Protein AF-A0A484IJP9-F1 (afdb_monomer_lite)

Organism: NCBI:txid1798806

Foldseek 3Di:
DPLVVLLVLLVVLLVVLVVQLVVCVVVPADCQFLSNQLSVLSNVLSVVLSVLSVCCPPPVLPDPVCVVVPVVVVDDDDPLPPDDPVSSVVVSVVSVLVSLLSSLLSLVCSLQVSLLLLCVVQVVVLSVVLVVVDDPPDQSSLSSLQSLCVVLVNDDLQVNLLSVLSSQCNVCCVPPRQAAAQPDPFDDWGDHPNWTFGRDHRDGRATPVRDDSSVVSSVSSVVSVVSSVSSCPRPSNVPDSGRGRPVSPDDD

Secondary structure (DSSP, 8-state):
--HHHHHHHHHHHHHHHHHHHHHHHHTT--TTBHHHHHHHHHHHHHHHHHHHHHHHHHTTTT--HHHHH-GGG-PPPPTTTTSHHHHHHHHHHHHHHHHHHHHHHHHHHHHHHHHHHHHHHH-HHHHHHHHHTS-TTTSHHHHHHHHHHHHTT---HHHHHHHHHHHHHHHHHHHHTTB--TTSPPPPPEEETTEEE---TTSB---TT---HHHHHHHHHHHHHHHHHHHHHSHHHHT-S--B-TTSTT--

Sequence (252 aa):
MDKMQAIRNLEALFEACNSKKQDLLHTGHKQNDVRVSFYKHLVTTTNSTIHLMIFSDTTLVTEDWWLKKLPKYKINKRIFSTSSNESRQIETDNIDQYLLLSYFSSVFHIFESSFRRICKSCLTEEYSLAKKIGEWEKEDIKNLLVIILKKLNLLDIGRRDFLEIVVKFRSSLYNNGVYISERQESFSDFKWKNKSYVFKHGERIISEDKGELWEECFKFTRALISIFTEVINHPIIKKYSFIEDITATGYI

Structure (mmCIF, N/CA/C/O backbone):
data_AF-A0A484IJP9-F1
#
_entry.id   AF-A0A484IJP9-F1
#
loop_
_atom_site.group_PDB
_atom_site.id
_atom_site.type_symbol
_atom_site.label_atom_id
_atom_site.label_alt_id
_atom_site.label_comp_id
_atom_site.label_asym_id
_atom_site.label_entity_id
_atom_site.label_seq_id
_atom_site.pdbx_PDB_ins_code
_atom_site.Cartn_x
_atom_site.Cartn_y
_atom_site.Cartn_z
_atom_site.occupancy
_atom_site.B_iso_or_equiv
_atom_site.auth_seq_id
_atom_site.auth_comp_id
_atom_site.auth_asym_id
_atom_site.auth_atom_id
_atom_site.pdbx_PDB_model_num
ATOM 1 N N . MET A 1 1 ? 12.746 -9.353 -10.720 1.00 68.88 1 MET A N 1
ATOM 2 C CA . MET A 1 1 ? 11.696 -10.373 -10.619 1.00 68.88 1 MET A CA 1
ATOM 3 C C . MET A 1 1 ? 11.233 -10.612 -12.012 1.00 68.88 1 MET A C 1
ATOM 5 O O . MET A 1 1 ? 11.157 -9.643 -12.760 1.00 68.88 1 MET A O 1
ATOM 9 N N . ASP A 1 2 ? 10.910 -11.847 -12.366 1.00 82.31 2 ASP A N 1
ATOM 10 C CA . ASP A 1 2 ? 10.194 -12.070 -13.614 1.00 82.31 2 ASP A CA 1
ATOM 11 C C . ASP A 1 2 ? 8.887 -11.246 -13.619 1.00 82.31 2 ASP A C 1
ATOM 13 O O . ASP A 1 2 ? 8.133 -11.248 -12.639 1.00 82.31 2 ASP A O 1
ATOM 17 N N . LYS A 1 3 ? 8.632 -10.498 -14.699 1.00 82.38 3 LYS A N 1
ATOM 18 C CA . LYS A 1 3 ? 7.479 -9.587 -14.798 1.00 82.38 3 LYS A CA 1
ATOM 19 C C . LYS A 1 3 ? 6.165 -10.367 -14.690 1.00 82.38 3 LYS A C 1
ATOM 21 O O . LYS A 1 3 ? 5.231 -9.901 -14.038 1.00 82.38 3 LYS A O 1
ATOM 26 N N . MET A 1 4 ? 6.114 -11.588 -15.230 1.00 87.38 4 MET A N 1
ATOM 27 C CA . MET A 1 4 ? 4.951 -12.468 -15.075 1.00 87.38 4 MET A CA 1
ATOM 28 C C . MET A 1 4 ? 4.740 -12.885 -13.618 1.00 87.38 4 MET A C 1
ATOM 30 O O . MET A 1 4 ? 3.604 -12.913 -13.144 1.00 87.38 4 MET A O 1
ATOM 34 N N . GLN A 1 5 ? 5.813 -13.143 -12.868 1.00 90.56 5 GLN A N 1
ATOM 35 C CA . GLN A 1 5 ? 5.714 -13.387 -11.429 1.00 90.56 5 GLN A CA 1
ATOM 36 C C . GLN A 1 5 ? 5.208 -12.154 -10.661 1.00 90.56 5 GLN A C 1
ATOM 38 O O . GLN A 1 5 ? 4.421 -12.297 -9.720 1.00 90.56 5 GLN A O 1
ATOM 43 N N . ALA A 1 6 ? 5.609 -10.945 -11.064 1.00 90.19 6 ALA A N 1
ATOM 44 C CA . ALA A 1 6 ? 5.092 -9.703 -10.493 1.00 90.19 6 ALA A CA 1
ATOM 45 C C . ALA A 1 6 ? 3.585 -9.532 -10.752 1.00 90.19 6 ALA A C 1
ATOM 47 O O . ALA A 1 6 ? 2.837 -9.242 -9.819 1.00 90.19 6 ALA A O 1
ATOM 48 N N . ILE A 1 7 ? 3.136 -9.793 -11.985 1.00 91.94 7 ILE A N 1
ATOM 49 C CA . ILE A 1 7 ? 1.717 -9.757 -12.366 1.00 91.94 7 ILE A CA 1
ATOM 50 C C . ILE A 1 7 ? 0.913 -10.771 -11.547 1.00 91.94 7 ILE A C 1
ATOM 52 O O . ILE A 1 7 ? -0.068 -10.387 -10.920 1.00 91.94 7 ILE A O 1
ATOM 56 N N . ARG A 1 8 ? 1.371 -12.024 -11.434 1.00 93.69 8 ARG A N 1
ATOM 57 C CA . ARG A 1 8 ? 0.701 -13.047 -10.606 1.00 93.69 8 ARG A CA 1
ATOM 58 C C . ARG A 1 8 ? 0.584 -12.633 -9.138 1.00 93.69 8 ARG A C 1
ATOM 60 O O . ARG A 1 8 ? -0.432 -12.878 -8.491 1.00 93.69 8 ARG A O 1
ATOM 67 N N . ASN A 1 9 ? 1.621 -11.993 -8.594 1.00 93.94 9 ASN A N 1
ATOM 68 C CA . ASN A 1 9 ? 1.589 -11.464 -7.230 1.00 93.94 9 ASN A CA 1
ATOM 69 C C . ASN A 1 9 ? 0.559 -10.331 -7.074 1.00 93.94 9 ASN A C 1
ATOM 71 O O . ASN A 1 9 ? -0.119 -10.273 -6.045 1.00 93.94 9 ASN A O 1
ATOM 75 N N . LEU A 1 10 ? 0.433 -9.454 -8.075 1.00 95.31 10 LEU A N 1
ATOM 76 C CA . LEU A 1 10 ? -0.584 -8.402 -8.110 1.00 95.31 10 LEU A CA 1
ATOM 77 C C . LEU A 1 10 ? -1.993 -8.988 -8.250 1.00 95.31 10 LEU A C 1
ATOM 79 O O . LEU A 1 10 ? -2.877 -8.571 -7.514 1.00 95.31 10 LEU A O 1
ATOM 83 N N . GLU A 1 11 ? -2.208 -9.982 -9.110 1.00 96.31 11 GLU A N 1
ATOM 84 C CA . GLU A 1 11 ? -3.501 -10.668 -9.254 1.00 96.31 11 GLU A CA 1
ATOM 85 C C . GLU A 1 11 ? -3.940 -11.315 -7.934 1.00 96.31 11 GLU A C 1
ATOM 87 O O . GLU A 1 11 ? -5.067 -11.119 -7.480 1.00 96.31 11 GLU A O 1
ATOM 92 N N . ALA A 1 12 ? -3.025 -11.996 -7.238 1.00 96.12 12 ALA A N 1
ATOM 93 C CA . ALA A 1 12 ? -3.316 -12.560 -5.922 1.00 96.12 12 ALA A CA 1
ATOM 94 C C . ALA A 1 12 ? -3.689 -11.479 -4.885 1.00 96.12 12 ALA A C 1
ATOM 96 O O . ALA A 1 12 ? -4.581 -11.686 -4.059 1.00 96.12 12 ALA A O 1
ATOM 97 N N . LEU A 1 13 ? -3.027 -10.315 -4.920 1.00 96.31 13 LEU A N 1
ATOM 98 C CA . LEU A 1 13 ? -3.377 -9.170 -4.072 1.00 96.31 13 LEU A CA 1
ATOM 99 C C . LEU A 1 13 ? -4.735 -8.570 -4.452 1.00 96.31 13 LEU A C 1
ATOM 101 O O . LEU A 1 13 ? -5.515 -8.231 -3.562 1.00 96.31 13 LEU A O 1
ATOM 105 N N . PHE A 1 14 ? -5.021 -8.454 -5.749 1.00 97.38 14 PHE A N 1
ATOM 106 C CA . PHE A 1 14 ? -6.296 -7.972 -6.268 1.00 97.38 14 PHE A CA 1
ATOM 107 C C . PHE A 1 14 ? -7.443 -8.829 -5.736 1.00 97.38 14 PHE A C 1
ATOM 109 O O . PHE A 1 14 ? -8.369 -8.284 -5.136 1.00 97.38 14 PHE A O 1
ATOM 116 N N . GLU A 1 15 ? -7.348 -10.153 -5.871 1.00 97.62 15 GLU A N 1
ATOM 117 C CA . GLU A 1 15 ? -8.395 -11.071 -5.417 1.00 97.62 15 GLU A CA 1
ATOM 118 C C . GLU A 1 15 ? -8.580 -11.019 -3.899 1.00 97.62 15 GLU A C 1
ATOM 120 O O . GLU A 1 15 ? -9.705 -10.891 -3.410 1.00 97.62 15 GLU A O 1
ATOM 125 N N . ALA A 1 16 ? -7.484 -11.013 -3.134 1.00 96.62 16 ALA A N 1
ATOM 126 C CA . ALA A 1 16 ? -7.552 -10.904 -1.679 1.00 96.62 16 ALA A CA 1
ATOM 127 C C . ALA A 1 16 ? -8.235 -9.599 -1.225 1.00 96.62 16 ALA A C 1
ATOM 129 O O . ALA A 1 16 ? -9.108 -9.617 -0.351 1.00 96.62 16 ALA A O 1
ATOM 130 N N . CYS A 1 17 ? -7.878 -8.461 -1.828 1.00 97.50 17 CYS A N 1
ATOM 131 C CA . CYS A 1 17 ? -8.497 -7.174 -1.517 1.00 97.50 17 CYS A CA 1
ATOM 132 C C . CYS A 1 17 ? -9.951 -7.102 -1.998 1.00 97.50 17 CYS A C 1
ATOM 134 O O . CYS A 1 17 ? -10.802 -6.569 -1.285 1.00 97.50 17 CYS A O 1
ATOM 136 N N . ASN A 1 18 ? -10.262 -7.651 -3.174 1.00 97.56 18 ASN A N 1
ATOM 137 C CA . ASN A 1 18 ? -11.620 -7.681 -3.699 1.00 97.56 18 ASN A CA 1
ATOM 138 C C . ASN A 1 18 ? -12.530 -8.534 -2.809 1.00 97.56 18 ASN A C 1
ATOM 140 O O . ASN A 1 18 ? -13.606 -8.063 -2.449 1.00 97.56 18 ASN A O 1
ATOM 144 N N . SER A 1 19 ? -12.073 -9.707 -2.364 1.00 97.56 19 SER A N 1
ATOM 145 C CA . SER A 1 19 ? -12.795 -10.537 -1.393 1.00 97.56 19 SER A CA 1
ATOM 146 C C . SER A 1 19 ? -13.076 -9.762 -0.106 1.00 97.56 19 SER A C 1
ATOM 148 O O . SER A 1 19 ? -14.228 -9.665 0.300 1.00 97.56 19 SER A O 1
ATOM 150 N N . LYS A 1 20 ? -12.066 -9.109 0.491 1.00 97.06 20 LYS A N 1
ATOM 151 C CA . LYS A 1 20 ? -12.259 -8.308 1.716 1.00 97.06 20 LYS A CA 1
ATOM 152 C C . LYS A 1 20 ? -13.233 -7.146 1.533 1.00 97.06 20 LYS A C 1
ATOM 154 O O . LYS A 1 20 ? -14.040 -6.874 2.420 1.00 97.06 20 LYS A O 1
ATOM 159 N N . LYS A 1 21 ? -13.175 -6.467 0.386 1.00 96.75 21 LYS A N 1
ATOM 160 C CA . LYS A 1 21 ? -14.140 -5.425 0.018 1.00 96.75 21 LYS A CA 1
ATOM 161 C C . LYS A 1 21 ? -15.557 -5.999 -0.036 1.00 96.75 2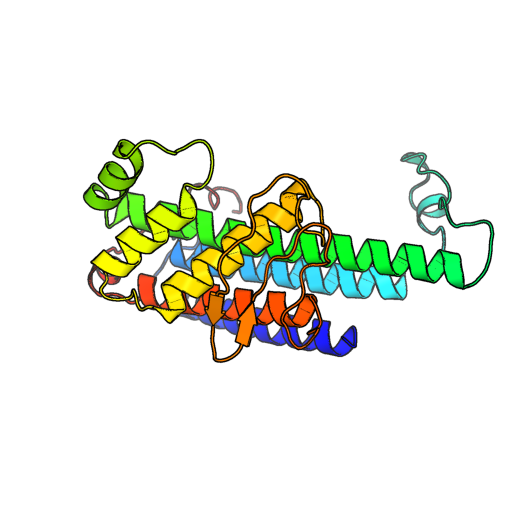1 LYS A C 1
ATOM 163 O O . LYS A 1 21 ? -16.464 -5.393 0.528 1.00 96.75 21 LYS A O 1
ATOM 168 N N . GLN A 1 22 ? -15.748 -7.139 -0.704 1.00 97.38 22 GLN A N 1
ATOM 169 C CA . GLN A 1 22 ? -17.061 -7.776 -0.798 1.00 97.38 22 GLN A CA 1
ATOM 170 C C . GLN A 1 22 ? -17.561 -8.217 0.575 1.00 97.38 22 GLN 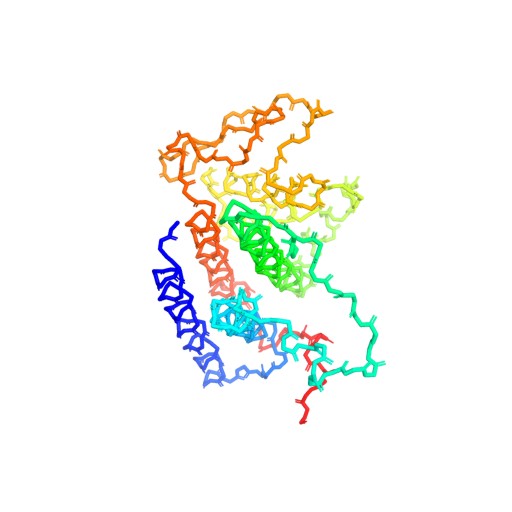A C 1
ATOM 172 O O . GLN A 1 22 ? -18.698 -7.897 0.905 1.00 97.38 22 GLN A O 1
ATOM 177 N N . ASP A 1 23 ? -16.729 -8.851 1.401 1.00 96.56 23 ASP A N 1
ATOM 178 C CA . ASP A 1 23 ? -17.108 -9.276 2.754 1.00 96.56 23 ASP A CA 1
ATOM 179 C C . ASP A 1 23 ? -17.672 -8.105 3.572 1.00 96.56 23 ASP A C 1
ATOM 181 O O . ASP A 1 23 ? -18.749 -8.211 4.154 1.00 96.56 23 ASP A O 1
ATOM 185 N N . LEU A 1 24 ? -16.991 -6.953 3.557 1.00 95.00 24 LEU A N 1
ATOM 186 C CA . LEU A 1 24 ? -17.441 -5.758 4.276 1.00 95.00 24 LEU A CA 1
ATOM 187 C C . LEU A 1 24 ? -18.776 -5.214 3.744 1.00 95.00 24 LEU A C 1
ATOM 189 O O . LEU A 1 24 ? -19.629 -4.792 4.526 1.00 95.00 24 LEU A O 1
ATOM 193 N N . LEU A 1 25 ? -18.977 -5.221 2.426 1.00 94.62 25 LEU A N 1
ATOM 194 C CA . LEU A 1 25 ? -20.251 -4.812 1.830 1.00 94.62 25 LEU A CA 1
ATOM 195 C C . LEU A 1 25 ? -21.387 -5.762 2.241 1.00 94.62 25 LEU A C 1
ATOM 197 O O . LEU A 1 25 ? -22.470 -5.299 2.596 1.00 94.62 25 LEU A O 1
ATOM 201 N N . HIS A 1 26 ? -21.131 -7.073 2.269 1.00 94.75 26 HIS A N 1
ATOM 202 C CA . HIS A 1 26 ? -22.110 -8.077 2.697 1.00 94.75 26 HIS A CA 1
ATOM 203 C C . HIS A 1 26 ? -22.448 -7.969 4.190 1.00 94.75 26 HIS A C 1
ATOM 205 O O . HIS A 1 26 ? -23.585 -8.235 4.574 1.00 94.75 26 HIS A O 1
ATOM 211 N N . THR A 1 27 ? -21.513 -7.522 5.037 1.00 90.56 27 THR A N 1
ATOM 212 C CA . THR A 1 27 ? -21.790 -7.249 6.460 1.00 90.56 27 THR A CA 1
ATOM 213 C C . THR A 1 27 ? -22.451 -5.889 6.709 1.00 90.56 27 THR A C 1
ATOM 215 O O . THR A 1 27 ? -22.594 -5.481 7.862 1.00 90.56 27 THR A O 1
ATOM 218 N N . GLY A 1 28 ? -22.870 -5.181 5.654 1.00 87.88 28 GLY A N 1
ATOM 219 C CA . GLY A 1 28 ? -23.665 -3.956 5.744 1.00 87.88 28 GLY A CA 1
ATOM 220 C C . GLY A 1 28 ? -22.862 -2.654 5.766 1.00 87.88 28 GLY A C 1
ATOM 221 O O . GLY A 1 28 ? -23.444 -1.594 6.008 1.00 87.88 28 GLY A O 1
ATOM 222 N N . HIS A 1 29 ? -21.548 -2.685 5.506 1.00 91.25 29 HIS A N 1
ATOM 223 C CA . HIS A 1 29 ? -20.783 -1.450 5.319 1.00 91.25 29 HIS A CA 1
ATOM 224 C C . HIS A 1 29 ? -21.144 -0.772 3.993 1.00 91.25 29 HIS A C 1
ATOM 226 O O . HIS A 1 29 ? -21.451 -1.415 2.991 1.00 91.25 29 HIS A O 1
ATOM 232 N N . LYS A 1 30 ? -21.088 0.562 3.981 1.00 92.06 30 LYS A N 1
ATOM 233 C CA . LYS A 1 30 ? -21.385 1.372 2.793 1.00 92.06 30 LYS A CA 1
ATOM 234 C C . LYS A 1 30 ? -20.157 1.507 1.891 1.00 92.06 30 LYS A C 1
ATOM 236 O O . LYS A 1 30 ? -19.025 1.419 2.351 1.00 92.06 30 LYS A O 1
ATOM 241 N N . GLN A 1 31 ? -20.386 1.813 0.613 1.00 89.56 31 GLN A N 1
ATOM 242 C CA . GLN A 1 31 ? -19.324 2.048 -0.382 1.00 89.56 31 GLN A CA 1
ATOM 243 C C . GLN A 1 31 ? -18.350 3.172 0.000 1.00 89.56 31 GLN A C 1
ATOM 245 O O . GLN A 1 31 ? -17.197 3.140 -0.415 1.00 89.56 31 GLN A O 1
ATOM 250 N N . ASN A 1 32 ? -18.822 4.160 0.763 1.00 91.19 32 ASN A N 1
ATOM 251 C CA . ASN A 1 32 ? -18.039 5.288 1.266 1.00 91.19 32 ASN A CA 1
ATOM 252 C C . ASN A 1 32 ? -17.596 5.105 2.726 1.00 91.19 32 ASN A C 1
ATOM 254 O O . ASN A 1 32 ? -17.250 6.079 3.390 1.00 91.19 32 ASN A O 1
ATOM 258 N N . ASP A 1 33 ? -17.649 3.883 3.255 1.00 94.94 33 ASP A N 1
ATOM 259 C CA . ASP A 1 33 ? -17.021 3.566 4.531 1.00 94.94 33 ASP A CA 1
ATOM 260 C C . ASP A 1 33 ? -15.513 3.394 4.322 1.00 94.94 33 ASP A C 1
ATOM 262 O O . ASP A 1 33 ? -15.098 2.642 3.442 1.00 94.94 33 ASP A O 1
ATOM 266 N N . VAL A 1 34 ? -14.687 4.029 5.155 1.00 95.38 34 VAL A N 1
ATOM 267 C CA . VAL A 1 34 ? -13.216 3.954 5.093 1.00 95.38 34 VAL A CA 1
ATOM 268 C C . VAL A 1 34 ? -12.689 2.526 5.000 1.00 95.38 34 VAL A C 1
ATOM 270 O O . VAL A 1 34 ? -11.710 2.275 4.295 1.00 95.38 34 VAL A O 1
ATOM 273 N N . ARG A 1 35 ? -13.334 1.576 5.683 1.00 95.69 35 ARG A N 1
ATOM 274 C CA . ARG A 1 35 ? -12.932 0.165 5.663 1.00 95.69 35 ARG A CA 1
ATOM 275 C C . ARG A 1 35 ? -13.113 -0.432 4.271 1.00 95.69 35 ARG A C 1
ATOM 277 O O . ARG A 1 35 ? -12.234 -1.146 3.803 1.00 95.69 35 ARG A O 1
ATOM 284 N N . VAL A 1 36 ? -14.221 -0.109 3.603 1.00 96.44 36 VAL A N 1
ATOM 285 C CA . VAL A 1 36 ? -14.523 -0.545 2.231 1.00 96.44 36 VAL A CA 1
ATOM 286 C C . VAL A 1 36 ? -13.649 0.207 1.230 1.00 96.44 36 VAL A C 1
ATOM 288 O O . VAL A 1 36 ? -13.032 -0.419 0.366 1.00 96.44 36 VAL A O 1
ATOM 291 N N . SER A 1 37 ? -13.549 1.531 1.369 1.00 95.75 37 SER A N 1
ATOM 292 C CA . SER A 1 37 ? -12.742 2.393 0.505 1.00 95.75 37 SER A CA 1
ATOM 293 C C . SER A 1 37 ? -11.278 1.978 0.462 1.00 95.75 37 SER A C 1
ATOM 295 O O . SER A 1 37 ? -10.702 1.945 -0.621 1.00 95.75 37 SER A O 1
ATOM 297 N N . PHE A 1 38 ? -10.681 1.604 1.598 1.00 97.19 38 PHE A N 1
ATOM 298 C CA . PHE A 1 38 ? -9.300 1.120 1.648 1.00 97.19 38 PHE A CA 1
ATOM 299 C C . PHE A 1 38 ? -9.067 -0.028 0.653 1.00 97.19 38 PHE A C 1
ATOM 301 O O . PHE A 1 38 ? -8.211 0.068 -0.227 1.00 97.19 38 PHE A O 1
ATOM 308 N N . TYR A 1 39 ? -9.881 -1.086 0.727 1.00 97.69 39 TYR A N 1
ATOM 309 C CA . TYR A 1 39 ? -9.758 -2.223 -0.188 1.00 97.69 39 TYR A CA 1
ATOM 310 C C . TYR A 1 39 ? -10.173 -1.875 -1.616 1.00 97.69 39 TYR A C 1
ATOM 312 O O . TYR A 1 39 ? -9.552 -2.354 -2.561 1.00 97.69 39 TYR A O 1
ATOM 320 N N . LYS A 1 40 ? -11.187 -1.021 -1.794 1.00 96.00 40 LYS A N 1
ATOM 321 C CA . LYS A 1 40 ? -11.599 -0.525 -3.113 1.00 96.00 40 LYS A CA 1
ATOM 322 C C . LYS A 1 40 ? -10.449 0.194 -3.820 1.00 96.00 40 LYS A C 1
ATOM 324 O O . LYS A 1 40 ? -10.185 -0.096 -4.983 1.00 96.00 40 LYS A O 1
ATOM 329 N N . HIS A 1 41 ? -9.748 1.089 -3.130 1.00 96.12 41 HIS A N 1
ATOM 330 C CA . HIS A 1 41 ? -8.620 1.811 -3.704 1.00 96.12 41 HIS A CA 1
ATOM 331 C C . HIS A 1 41 ? -7.427 0.894 -3.974 1.00 96.12 41 HIS A C 1
ATOM 333 O O . HIS A 1 41 ? -6.823 1.021 -5.035 1.00 96.12 41 HIS A O 1
ATOM 339 N N . LEU A 1 42 ? -7.137 -0.076 -3.096 1.00 97.25 42 LEU A N 1
ATOM 340 C CA . LEU A 1 42 ? -6.109 -1.087 -3.371 1.00 97.25 42 LEU A CA 1
ATOM 341 C C . LEU A 1 42 ? -6.431 -1.905 -4.625 1.00 97.25 42 LEU A C 1
ATOM 343 O O . LEU A 1 42 ? -5.560 -2.078 -5.469 1.00 97.25 42 LEU A O 1
ATOM 347 N N . VAL A 1 43 ? -7.683 -2.344 -4.791 1.00 97.19 43 VAL A N 1
ATOM 348 C CA . VAL A 1 43 ? -8.148 -3.036 -6.005 1.00 97.19 43 VAL A CA 1
ATOM 349 C C . VAL A 1 43 ? -7.902 -2.176 -7.248 1.00 97.19 43 VAL A C 1
ATOM 351 O O . VAL A 1 43 ? -7.323 -2.661 -8.218 1.00 97.19 43 VAL A O 1
ATOM 354 N N . THR A 1 44 ? -8.280 -0.894 -7.215 1.00 95.75 44 THR A N 1
ATOM 355 C CA . THR A 1 44 ? -8.065 0.028 -8.341 1.00 95.75 44 THR A CA 1
ATOM 356 C C . THR A 1 44 ? -6.582 0.229 -8.650 1.00 95.75 44 THR A C 1
ATOM 358 O O . THR A 1 44 ? -6.189 0.151 -9.816 1.00 95.75 44 THR A O 1
ATOM 361 N N . THR A 1 45 ? -5.754 0.475 -7.631 1.00 96.75 45 THR A N 1
ATOM 362 C CA . THR A 1 45 ? -4.305 0.659 -7.785 1.00 96.75 45 THR A CA 1
ATOM 363 C C . THR A 1 45 ? -3.662 -0.593 -8.365 1.00 96.75 45 THR A C 1
ATOM 365 O O . THR A 1 45 ? -3.004 -0.502 -9.396 1.00 96.75 45 THR A O 1
ATOM 368 N N . THR A 1 46 ? -3.917 -1.763 -7.778 1.00 96.50 46 THR A N 1
ATOM 369 C CA . THR A 1 46 ? -3.365 -3.041 -8.239 1.00 96.50 46 THR A CA 1
ATOM 370 C C . THR A 1 46 ? -3.793 -3.358 -9.670 1.00 96.50 46 THR A C 1
ATOM 372 O O . THR A 1 46 ? -2.942 -3.692 -10.492 1.00 96.50 46 THR A O 1
ATOM 375 N N . ASN A 1 47 ? -5.076 -3.185 -10.009 1.00 96.19 47 ASN A N 1
ATOM 376 C CA . ASN A 1 47 ? -5.563 -3.426 -11.368 1.00 96.19 47 ASN A CA 1
ATOM 377 C C . ASN A 1 47 ? -4.903 -2.489 -12.391 1.00 96.19 47 ASN A C 1
ATOM 379 O O . ASN A 1 47 ? -4.466 -2.917 -13.457 1.00 96.19 47 ASN A O 1
ATOM 383 N N . SER A 1 48 ? -4.777 -1.205 -12.046 1.00 95.81 48 SER A N 1
ATOM 384 C CA . SER A 1 48 ? -4.109 -0.219 -12.904 1.00 95.81 48 SER A CA 1
ATOM 385 C C . SER A 1 48 ? -2.633 -0.565 -13.107 1.00 95.81 48 SER A C 1
ATOM 387 O O . SER A 1 48 ? -2.130 -0.473 -14.225 1.00 95.81 48 SER A O 1
ATOM 389 N N . THR A 1 49 ? -1.948 -1.018 -12.053 1.00 95.81 49 THR A N 1
ATOM 390 C CA . THR A 1 49 ? -0.561 -1.483 -12.137 1.00 95.81 49 THR A CA 1
ATOM 391 C C . THR A 1 49 ? -0.435 -2.692 -13.059 1.00 95.81 49 THR A C 1
ATOM 393 O O . THR A 1 49 ? 0.426 -2.663 -13.931 1.00 95.81 49 THR A O 1
ATOM 396 N N . ILE A 1 50 ? -1.311 -3.700 -12.953 1.00 94.31 50 ILE A N 1
ATOM 397 C CA . ILE A 1 50 ? -1.314 -4.865 -13.861 1.00 94.31 50 ILE A CA 1
ATOM 398 C C . ILE A 1 50 ? -1.454 -4.414 -15.319 1.00 94.31 50 ILE A C 1
ATOM 400 O O . ILE A 1 50 ? -0.637 -4.786 -16.164 1.00 94.31 50 ILE A O 1
ATOM 404 N N . HIS A 1 51 ? -2.446 -3.570 -15.618 1.00 93.00 51 HIS A N 1
ATOM 405 C CA . HIS A 1 51 ? -2.659 -3.073 -16.978 1.00 93.00 51 HIS A CA 1
ATOM 406 C C . HIS A 1 51 ? -1.448 -2.302 -17.514 1.00 93.00 51 HIS A C 1
ATOM 408 O O . HIS A 1 51 ? -1.074 -2.492 -18.671 1.00 93.00 51 HIS A O 1
ATOM 414 N N . LEU A 1 52 ? -0.808 -1.472 -16.686 1.00 91.38 52 LEU A N 1
ATOM 415 C CA . LEU A 1 52 ? 0.402 -0.746 -17.069 1.00 91.38 52 LEU A CA 1
ATOM 416 C C . LEU A 1 52 ? 1.606 -1.678 -17.261 1.00 91.38 52 LEU A C 1
ATOM 418 O O . LEU A 1 52 ? 2.371 -1.464 -18.200 1.00 91.38 52 LEU A O 1
ATOM 422 N N . MET A 1 53 ? 1.755 -2.732 -16.448 1.00 90.56 53 MET A N 1
ATOM 423 C CA . MET A 1 53 ? 2.800 -3.746 -16.642 1.00 90.56 53 MET A CA 1
ATOM 424 C C . MET A 1 53 ? 2.640 -4.438 -17.995 1.00 90.56 53 MET A C 1
ATOM 426 O O . MET A 1 53 ? 3.604 -4.482 -18.758 1.00 90.56 53 MET A O 1
ATOM 430 N N . ILE A 1 54 ? 1.428 -4.897 -18.325 1.00 88.81 54 ILE A N 1
ATOM 431 C CA . ILE A 1 54 ? 1.124 -5.537 -19.614 1.00 88.81 54 ILE A CA 1
ATOM 432 C C . ILE A 1 54 ? 1.369 -4.556 -20.764 1.00 88.81 54 ILE A C 1
ATOM 434 O O . ILE A 1 54 ? 2.106 -4.858 -21.696 1.00 88.81 54 ILE A O 1
ATOM 438 N N . PHE A 1 55 ? 0.808 -3.349 -20.673 1.00 84.62 55 PHE A N 1
ATOM 439 C CA . PHE A 1 55 ? 0.925 -2.336 -21.719 1.00 84.62 55 PHE A CA 1
ATOM 440 C C . PHE A 1 55 ? 2.377 -1.910 -21.982 1.00 84.62 55 PHE A C 1
ATOM 442 O O . PHE A 1 55 ? 2.769 -1.721 -23.140 1.00 84.62 55 PHE A O 1
ATOM 449 N N . SER A 1 56 ? 3.178 -1.776 -20.916 1.00 81.44 56 SER A N 1
ATOM 450 C CA . SER A 1 56 ? 4.604 -1.461 -21.029 1.00 81.44 56 SER A CA 1
ATOM 451 C C . SER A 1 56 ? 5.354 -2.522 -21.830 1.00 81.44 56 SER A C 1
ATOM 453 O O . SER A 1 56 ? 6.226 -2.185 -22.621 1.00 81.44 56 SER A O 1
ATOM 455 N N . ASP A 1 57 ? 4.971 -3.787 -21.666 1.00 78.12 57 ASP A N 1
ATOM 456 C CA . ASP A 1 57 ? 5.632 -4.936 -22.272 1.00 78.12 57 ASP A CA 1
ATOM 457 C C . ASP A 1 57 ? 5.242 -5.125 -23.742 1.00 78.12 57 ASP A C 1
ATOM 459 O O . ASP A 1 57 ? 6.089 -5.346 -24.603 1.00 78.12 57 ASP A O 1
ATOM 463 N N . THR A 1 58 ? 3.952 -4.976 -24.049 1.00 74.94 58 THR A N 1
ATOM 464 C CA . THR A 1 58 ? 3.419 -5.293 -25.379 1.00 74.94 58 THR A CA 1
ATOM 465 C C . THR A 1 58 ? 3.537 -4.139 -26.369 1.00 74.94 58 THR A C 1
ATOM 467 O O . THR A 1 58 ? 3.770 -4.358 -27.559 1.00 74.94 58 THR A O 1
ATOM 470 N N . THR A 1 59 ? 3.339 -2.905 -25.899 1.00 69.75 59 THR A N 1
ATOM 471 C CA . THR A 1 59 ? 3.022 -1.766 -26.779 1.00 69.75 59 THR A CA 1
ATOM 472 C C . THR A 1 59 ? 4.005 -0.617 -26.606 1.00 69.75 59 THR A C 1
ATOM 474 O O . THR A 1 59 ? 4.382 0.039 -27.577 1.00 69.75 59 THR A O 1
ATOM 477 N N . LEU A 1 60 ? 4.442 -0.354 -25.370 1.00 67.62 60 LEU A N 1
ATOM 478 C CA . LEU A 1 60 ? 5.291 0.798 -25.084 1.00 67.62 60 LEU A CA 1
ATOM 479 C C . LEU A 1 60 ? 6.771 0.569 -25.400 1.00 67.62 60 LEU A C 1
ATOM 481 O O . LEU A 1 60 ? 7.491 1.550 -25.460 1.00 67.62 60 LEU A O 1
ATOM 485 N N . VAL A 1 61 ? 7.251 -0.649 -25.658 1.00 64.62 61 VAL A N 1
ATOM 486 C CA . VAL A 1 61 ? 8.680 -0.921 -25.965 1.00 64.62 61 VAL A CA 1
ATOM 487 C C . VAL A 1 61 ? 8.920 -1.264 -27.446 1.00 64.62 61 VAL A C 1
ATOM 489 O O . VAL A 1 61 ? 10.051 -1.234 -27.928 1.00 64.62 61 VAL A O 1
ATOM 492 N N . THR A 1 62 ? 7.859 -1.524 -28.210 1.00 61.69 62 THR A N 1
ATOM 493 C CA . THR A 1 62 ? 7.954 -2.102 -29.559 1.00 61.69 62 THR A CA 1
ATOM 494 C C . THR A 1 62 ? 7.814 -1.080 -30.693 1.00 61.69 62 THR A C 1
ATOM 496 O O . THR A 1 62 ? 8.457 -1.251 -31.728 1.00 61.69 62 THR A O 1
ATOM 499 N N . GLU A 1 63 ? 7.056 0.012 -30.514 1.00 64.38 63 GLU A N 1
ATOM 500 C CA . GLU A 1 63 ? 6.817 1.014 -31.569 1.00 64.38 63 GLU A CA 1
ATOM 501 C C . GLU A 1 63 ? 6.617 2.447 -31.040 1.00 64.38 63 GLU A C 1
ATOM 503 O O . GLU A 1 63 ? 6.114 2.654 -29.935 1.00 64.38 63 GLU A O 1
ATOM 508 N N . ASP A 1 64 ? 6.891 3.460 -31.873 1.00 73.25 64 ASP A N 1
ATOM 509 C CA . ASP A 1 64 ? 6.420 4.844 -31.669 1.00 73.25 64 ASP A CA 1
ATOM 510 C C . ASP A 1 64 ? 4.934 4.983 -32.069 1.00 73.25 64 ASP A C 1
ATOM 512 O O . ASP A 1 64 ? 4.528 5.877 -32.822 1.00 73.25 64 ASP A O 1
ATOM 516 N N . TRP A 1 65 ? 4.096 4.049 -31.610 1.00 74.31 65 TRP A N 1
ATOM 517 C CA . TRP A 1 65 ? 2.692 3.932 -32.013 1.00 74.31 65 TRP A CA 1
ATOM 518 C C . TRP A 1 65 ? 1.903 5.223 -31.737 1.00 74.31 65 TRP A C 1
ATOM 520 O O . TRP A 1 65 ? 0.995 5.570 -32.499 1.00 74.31 65 TRP A O 1
ATOM 530 N N . TRP A 1 66 ? 2.275 5.977 -30.693 1.00 78.94 66 TRP A N 1
ATOM 531 C CA . TRP A 1 66 ? 1.637 7.243 -30.322 1.00 78.94 66 TRP A CA 1
ATOM 532 C C . TRP A 1 66 ? 1.835 8.334 -31.372 1.00 78.94 66 TRP A C 1
ATOM 534 O O . TRP A 1 66 ? 0.947 9.163 -31.544 1.00 78.94 66 TRP A O 1
ATOM 544 N N . LEU A 1 67 ? 2.932 8.316 -32.136 1.00 78.88 67 LEU A N 1
ATOM 545 C CA . LEU A 1 67 ? 3.131 9.278 -33.225 1.00 78.88 67 LEU A CA 1
ATOM 546 C C . LEU A 1 67 ? 2.081 9.090 -34.322 1.00 78.88 67 LEU A C 1
ATOM 548 O O . LEU A 1 67 ? 1.597 10.065 -34.891 1.00 78.88 67 LEU A O 1
ATOM 552 N N . LYS A 1 68 ? 1.694 7.835 -34.587 1.00 80.81 68 LYS A N 1
ATOM 553 C CA . LYS A 1 68 ? 0.666 7.491 -35.579 1.00 80.81 68 LYS A CA 1
ATOM 554 C C . LYS A 1 68 ? -0.750 7.651 -35.022 1.00 80.81 68 LYS A C 1
ATOM 556 O O . LYS A 1 68 ? -1.628 8.150 -35.718 1.00 80.81 68 LYS A O 1
ATOM 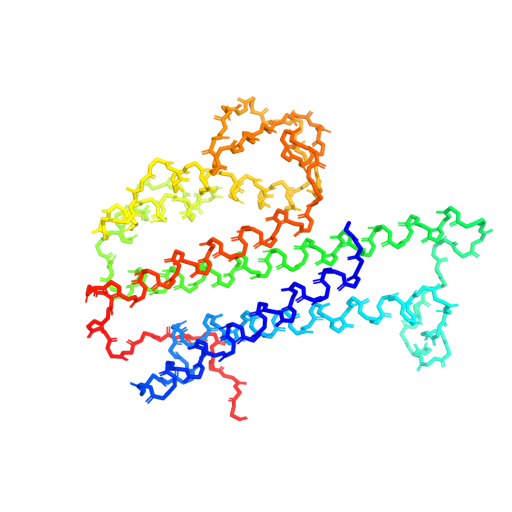561 N N . LYS A 1 69 ? -0.996 7.197 -33.789 1.00 81.69 69 LYS A N 1
ATOM 562 C CA . LYS A 1 69 ? -2.345 7.134 -33.194 1.00 81.69 69 LYS A CA 1
ATOM 563 C C . LYS A 1 69 ? -2.772 8.425 -32.501 1.00 81.69 69 LYS A C 1
ATOM 565 O O . LYS A 1 69 ? -3.965 8.694 -32.410 1.00 81.69 69 LYS A O 1
ATOM 570 N N . LEU A 1 70 ? -1.820 9.211 -32.006 1.00 83.94 70 LEU A N 1
ATOM 571 C CA . LEU A 1 70 ? -2.052 10.381 -31.161 1.00 83.94 70 LEU A CA 1
ATOM 572 C C . LEU A 1 70 ? -1.293 11.633 -31.667 1.00 83.94 70 LEU A C 1
ATOM 574 O O . LEU A 1 70 ? -0.719 12.366 -30.856 1.00 83.94 70 LEU A O 1
ATOM 578 N N . PRO A 1 71 ? -1.329 11.955 -32.982 1.00 81.69 71 PRO A N 1
ATOM 579 C CA . PRO A 1 71 ? -0.516 13.031 -33.564 1.00 81.69 71 PRO A CA 1
ATOM 580 C C . PRO A 1 71 ? -0.834 14.416 -32.978 1.00 81.69 71 PRO A C 1
ATOM 582 O O . PRO A 1 71 ? 0.026 15.294 -32.934 1.00 81.69 71 PRO A O 1
ATOM 585 N N . LYS A 1 72 ? -2.057 14.608 -32.460 1.00 90.06 72 LYS A N 1
ATOM 586 C CA . LYS A 1 72 ? -2.513 15.871 -31.861 1.00 90.06 72 LYS A CA 1
ATOM 587 C C . LYS A 1 72 ? -1.711 16.307 -30.629 1.00 90.06 72 LYS A C 1
ATOM 589 O O . LYS A 1 72 ? -1.649 17.499 -30.354 1.00 90.06 72 LYS A O 1
ATOM 594 N N . TYR A 1 73 ? -1.101 15.369 -29.900 1.00 84.06 73 TYR A N 1
ATOM 595 C CA . TYR A 1 73 ? -0.354 15.681 -28.678 1.00 84.06 73 TYR A CA 1
ATOM 596 C C . TYR A 1 73 ? 1.095 16.112 -28.943 1.00 84.06 73 TYR A C 1
ATOM 598 O O . TYR A 1 73 ? 1.773 16.500 -27.999 1.00 84.06 73 TYR A O 1
ATOM 606 N N . LYS A 1 74 ? 1.572 16.060 -30.202 1.00 84.12 74 LYS A N 1
ATOM 607 C CA . LYS A 1 74 ? 2.939 16.458 -30.601 1.00 84.12 74 LYS A CA 1
ATOM 608 C C . LYS A 1 74 ? 4.035 15.872 -29.693 1.00 84.12 74 LYS A C 1
ATOM 610 O O . LYS A 1 74 ? 5.028 16.529 -29.400 1.00 84.12 74 LYS A O 1
ATOM 615 N N . ILE A 1 75 ? 3.832 14.640 -29.223 1.00 80.50 75 ILE A N 1
ATOM 616 C CA . ILE A 1 75 ? 4.787 13.941 -28.360 1.00 80.50 75 ILE A CA 1
ATOM 617 C C . ILE A 1 75 ? 6.031 13.639 -29.197 1.00 80.50 75 ILE A C 1
ATOM 619 O O . ILE A 1 75 ? 5.912 13.137 -30.313 1.00 80.50 75 ILE A O 1
ATOM 623 N N . ASN A 1 76 ? 7.215 13.953 -28.671 1.00 75.88 76 ASN A N 1
ATOM 624 C CA . ASN A 1 76 ? 8.476 13.702 -29.364 1.00 75.88 76 ASN A CA 1
ATOM 625 C C . ASN A 1 76 ? 8.709 12.196 -29.600 1.00 75.88 76 ASN A C 1
ATOM 627 O O . ASN A 1 76 ? 8.128 11.336 -28.931 1.00 75.88 76 ASN A O 1
ATOM 631 N N . LYS A 1 77 ? 9.586 11.878 -30.562 1.00 75.06 77 LYS A N 1
ATOM 632 C CA . LYS A 1 77 ? 10.149 10.524 -30.708 1.00 75.06 77 LYS A CA 1
ATOM 633 C C . LYS A 1 77 ? 10.878 10.128 -29.422 1.00 75.06 77 LYS A C 1
ATOM 635 O O . LYS A 1 77 ? 11.304 11.003 -28.664 1.00 75.06 77 LYS A O 1
ATOM 640 N N . ARG A 1 78 ? 11.059 8.826 -29.189 1.00 70.88 78 ARG A N 1
ATOM 641 C CA . ARG A 1 78 ? 11.797 8.351 -28.008 1.00 70.88 78 ARG A CA 1
ATOM 642 C C . ARG A 1 78 ? 13.183 8.973 -27.950 1.00 70.88 78 ARG A C 1
ATOM 644 O O . ARG A 1 78 ? 13.909 8.989 -28.944 1.00 70.88 78 ARG A O 1
ATOM 651 N N . ILE A 1 79 ? 13.566 9.404 -26.755 1.00 67.88 79 ILE A N 1
ATOM 652 C CA . ILE A 1 79 ? 14.897 9.954 -26.469 1.00 67.88 79 ILE A CA 1
ATOM 653 C C . ILE A 1 79 ? 15.982 8.903 -26.769 1.00 67.88 79 ILE A C 1
ATOM 655 O O . ILE A 1 79 ? 17.059 9.236 -27.246 1.00 67.88 79 ILE A O 1
ATOM 659 N N . PHE A 1 80 ? 15.649 7.622 -26.590 1.00 65.94 80 PHE A N 1
ATOM 660 C CA . PHE A 1 80 ? 16.519 6.469 -26.825 1.00 65.94 80 PHE A CA 1
ATOM 661 C C . PHE A 1 80 ? 16.379 5.850 -28.231 1.00 65.94 80 PHE A C 1
ATOM 663 O O . PHE A 1 80 ? 16.856 4.743 -28.471 1.00 65.94 80 PHE A O 1
ATOM 670 N N . SER A 1 81 ? 15.719 6.535 -29.177 1.00 57.09 81 SER A N 1
ATOM 671 C CA . SER A 1 81 ? 15.390 5.987 -30.509 1.00 57.09 81 SER A CA 1
ATOM 672 C C . SER A 1 81 ? 16.590 5.735 -31.435 1.00 57.09 81 SER A C 1
ATOM 674 O O . SER A 1 81 ? 16.400 5.152 -32.502 1.00 57.09 81 SER A O 1
ATOM 676 N N . THR A 1 82 ? 17.808 6.151 -31.069 1.00 56.38 82 THR A N 1
ATOM 677 C CA . THR A 1 82 ? 18.941 6.242 -32.007 1.00 56.38 82 THR A CA 1
ATOM 678 C C . THR A 1 82 ? 20.076 5.217 -31.843 1.00 56.38 82 THR A C 1
ATOM 680 O O . THR A 1 82 ? 20.984 5.254 -32.669 1.00 56.38 82 THR A O 1
ATOM 683 N N . SER A 1 83 ? 20.070 4.272 -30.883 1.00 57.91 83 SER A N 1
ATOM 684 C CA . SER A 1 83 ? 21.192 3.299 -30.757 1.00 57.91 83 SER A CA 1
ATOM 685 C C . SER A 1 83 ? 20.959 2.093 -29.821 1.00 57.91 83 SER A C 1
ATOM 687 O O . SER A 1 83 ? 20.431 2.287 -28.738 1.00 57.91 83 SER A O 1
ATOM 689 N N . SER A 1 84 ? 21.426 0.899 -30.250 1.00 59.19 84 SER A N 1
ATOM 690 C CA . SER A 1 84 ? 21.640 -0.411 -29.562 1.00 59.19 84 SER A CA 1
ATOM 691 C C . SER A 1 84 ? 20.551 -0.978 -28.615 1.00 59.19 84 SER A C 1
ATOM 693 O O . SER A 1 84 ? 19.729 -0.272 -28.042 1.00 59.19 84 SER A O 1
ATOM 695 N N . ASN A 1 85 ? 20.546 -2.309 -28.427 1.00 62.59 85 ASN A N 1
ATOM 696 C CA . ASN A 1 85 ? 19.677 -3.000 -27.453 1.00 62.59 85 ASN A CA 1
ATOM 697 C C . ASN A 1 85 ? 19.798 -2.423 -26.024 1.00 62.59 85 ASN A C 1
ATOM 699 O O . ASN A 1 85 ? 18.841 -2.489 -25.257 1.00 62.59 85 ASN A O 1
ATOM 703 N N . GLU A 1 86 ? 20.937 -1.814 -25.683 1.00 62.81 86 GLU A N 1
ATOM 704 C CA . GLU A 1 86 ? 21.202 -1.205 -24.374 1.00 62.81 86 GLU A CA 1
ATOM 705 C C . GLU A 1 86 ? 20.291 -0.003 -24.082 1.00 62.81 86 GLU A C 1
ATOM 707 O O . GLU A 1 86 ? 19.790 0.122 -22.967 1.00 62.81 86 GLU A O 1
ATOM 712 N N . SER A 1 87 ? 19.980 0.844 -25.072 1.00 68.38 87 SER A N 1
ATOM 713 C CA . SER A 1 87 ? 19.120 2.017 -24.831 1.00 68.38 87 SER A CA 1
ATOM 714 C C . SER A 1 87 ? 17.658 1.626 -24.576 1.00 68.38 87 SER A C 1
ATOM 716 O O . SER A 1 87 ? 16.961 2.292 -23.811 1.00 68.38 87 SER A O 1
ATOM 718 N N . ARG A 1 88 ? 17.199 0.507 -25.160 1.00 70.75 88 ARG A N 1
ATOM 719 C CA . ARG A 1 88 ? 15.876 -0.079 -24.864 1.00 70.75 88 ARG A CA 1
ATOM 720 C C . ARG A 1 88 ? 15.815 -0.685 -23.468 1.00 70.75 88 ARG A C 1
ATOM 722 O O . ARG A 1 88 ? 14.779 -0.581 -22.811 1.00 70.75 88 ARG A O 1
ATOM 729 N N . GLN A 1 89 ? 16.907 -1.299 -23.018 1.00 75.44 89 GLN A N 1
ATOM 730 C CA . GLN A 1 89 ? 16.991 -1.829 -21.662 1.00 75.44 89 GLN A CA 1
ATOM 731 C C . GLN A 1 89 ? 16.893 -0.696 -20.636 1.00 75.44 89 GLN A C 1
ATOM 733 O O . GLN A 1 89 ? 16.064 -0.771 -19.737 1.00 75.44 89 GLN A O 1
ATOM 738 N N . ILE A 1 90 ? 17.633 0.400 -20.839 1.00 76.31 90 ILE A N 1
ATOM 739 C CA . ILE A 1 90 ? 17.579 1.587 -19.969 1.00 76.31 90 ILE A CA 1
ATOM 740 C C . ILE A 1 90 ? 16.162 2.182 -19.915 1.00 76.31 90 ILE A C 1
ATOM 742 O O . ILE A 1 90 ? 15.670 2.521 -18.840 1.00 76.31 90 ILE A O 1
ATOM 746 N N . GLU A 1 91 ? 15.483 2.313 -21.060 1.00 77.44 91 GLU A N 1
ATOM 747 C CA . GLU A 1 91 ? 14.096 2.797 -21.101 1.00 77.44 91 GLU A CA 1
ATOM 748 C C . GLU A 1 91 ? 13.153 1.871 -20.315 1.00 77.44 91 GLU A C 1
ATOM 750 O O . GLU A 1 91 ? 12.356 2.344 -19.504 1.00 77.44 91 GLU A O 1
ATOM 755 N N . THR A 1 92 ? 13.284 0.556 -20.509 1.00 78.88 92 THR A N 1
ATOM 756 C CA . THR A 1 92 ? 12.476 -0.461 -19.819 1.00 78.88 92 THR A CA 1
ATOM 757 C C . THR A 1 92 ? 12.700 -0.427 -18.309 1.00 78.88 92 THR A C 1
ATOM 759 O O . THR A 1 92 ? 11.730 -0.439 -17.549 1.00 78.88 92 THR A O 1
ATOM 762 N N . ASP A 1 93 ? 13.955 -0.312 -17.874 1.00 79.62 93 ASP A N 1
ATOM 763 C CA . ASP A 1 93 ? 14.320 -0.223 -16.461 1.00 79.62 93 ASP A CA 1
ATOM 764 C C . ASP A 1 93 ? 13.741 1.045 -15.819 1.00 79.62 93 ASP A C 1
ATOM 766 O O . ASP A 1 93 ? 13.211 0.993 -14.709 1.00 79.62 93 ASP A O 1
ATOM 770 N N . ASN A 1 94 ? 13.768 2.179 -16.529 1.00 81.00 94 ASN A N 1
ATOM 771 C CA . ASN A 1 94 ? 13.154 3.420 -16.056 1.00 81.00 94 ASN A CA 1
ATOM 772 C C . ASN A 1 94 ? 11.632 3.279 -15.910 1.00 81.00 94 ASN A C 1
ATOM 774 O O . ASN A 1 94 ? 11.075 3.693 -14.894 1.00 81.00 94 ASN A O 1
ATOM 778 N N . ILE A 1 95 ? 10.950 2.688 -16.897 1.00 84.19 95 ILE A N 1
ATOM 779 C CA . ILE A 1 95 ? 9.497 2.460 -16.841 1.00 84.19 95 ILE A CA 1
ATOM 780 C C . ILE A 1 95 ? 9.136 1.566 -15.651 1.00 84.19 95 ILE A C 1
ATOM 782 O O . ILE A 1 95 ? 8.206 1.893 -14.910 1.00 84.19 95 ILE A O 1
ATOM 786 N N . ASP A 1 96 ? 9.872 0.470 -15.446 1.00 84.75 96 ASP A N 1
ATOM 787 C CA . ASP A 1 96 ? 9.640 -0.446 -14.326 1.00 84.75 96 ASP A CA 1
ATOM 788 C C . ASP A 1 96 ? 9.847 0.253 -12.975 1.00 84.75 96 ASP A C 1
ATOM 790 O O . ASP A 1 96 ? 9.006 0.140 -12.080 1.00 84.75 96 ASP A O 1
ATOM 794 N N . GLN A 1 97 ? 10.903 1.064 -12.852 1.00 83.75 97 GLN A N 1
ATOM 795 C CA . GLN A 1 97 ? 11.131 1.881 -11.662 1.00 83.75 97 GLN A CA 1
ATOM 796 C C . GLN A 1 97 ? 9.972 2.851 -11.419 1.00 83.75 97 GLN A C 1
ATOM 798 O O . GLN A 1 97 ? 9.396 2.836 -10.333 1.00 83.75 97 GLN A O 1
ATOM 803 N N . TYR A 1 98 ? 9.562 3.651 -12.408 1.00 86.56 98 TYR A N 1
ATOM 804 C CA . TYR A 1 98 ? 8.439 4.585 -12.245 1.00 86.56 98 TYR A CA 1
ATOM 805 C C . TYR A 1 98 ? 7.142 3.883 -11.848 1.00 86.56 98 TYR A C 1
ATOM 807 O O . TYR A 1 98 ? 6.385 4.399 -11.017 1.00 86.56 98 TYR A O 1
ATOM 815 N N . LEU A 1 99 ? 6.888 2.705 -12.413 1.00 90.00 99 LEU A N 1
ATOM 816 C CA . LEU A 1 99 ? 5.710 1.917 -12.094 1.00 90.00 99 LEU A CA 1
ATOM 817 C C . LEU A 1 99 ? 5.748 1.405 -10.651 1.00 90.00 99 LEU A C 1
ATOM 819 O O . LEU A 1 99 ? 4.756 1.548 -9.934 1.00 90.00 99 LEU A O 1
ATOM 823 N N . LEU A 1 100 ? 6.894 0.886 -10.204 1.00 89.06 100 LEU A N 1
ATOM 824 C CA . LEU A 1 100 ? 7.114 0.457 -8.824 1.00 89.06 100 LEU A CA 1
ATOM 825 C C . LEU A 1 100 ? 6.927 1.614 -7.837 1.00 89.06 100 LEU A C 1
ATOM 827 O O . LEU A 1 100 ? 6.201 1.473 -6.850 1.00 89.06 100 LEU A O 1
ATOM 831 N N . LEU A 1 101 ? 7.547 2.766 -8.117 1.00 88.31 101 LEU A N 1
ATOM 832 C CA . LEU A 1 101 ? 7.453 3.970 -7.286 1.00 88.31 101 LEU A CA 1
ATOM 833 C C . LEU A 1 101 ? 5.999 4.435 -7.160 1.00 88.31 101 LEU A C 1
ATOM 835 O O . LEU A 1 101 ? 5.526 4.729 -6.058 1.00 88.31 101 LEU A O 1
ATOM 839 N N . SER A 1 102 ? 5.282 4.464 -8.285 1.00 91.62 102 SER A N 1
ATOM 840 C CA . SER A 1 102 ? 3.881 4.891 -8.348 1.00 91.62 102 SER A CA 1
ATOM 841 C C . SER A 1 102 ? 2.961 3.924 -7.605 1.00 91.62 102 SER A C 1
ATOM 843 O O . SER A 1 102 ? 2.093 4.360 -6.843 1.00 91.62 102 SER A O 1
ATOM 845 N N . TYR A 1 103 ? 3.173 2.616 -7.781 1.00 94.06 103 TYR A N 1
ATOM 846 C CA . TYR A 1 103 ? 2.440 1.569 -7.073 1.00 94.06 103 TYR A CA 1
ATOM 847 C C . TYR A 1 103 ? 2.631 1.689 -5.558 1.00 94.06 103 TYR A C 1
ATOM 849 O O . TYR A 1 103 ? 1.651 1.833 -4.824 1.00 94.06 103 TYR A O 1
ATOM 857 N N . PHE A 1 104 ? 3.882 1.697 -5.085 1.00 92.75 104 PHE A N 1
ATOM 858 C CA . PHE A 1 104 ? 4.169 1.752 -3.654 1.00 92.75 104 PHE A CA 1
ATOM 859 C C . PHE A 1 104 ? 3.641 3.041 -3.018 1.00 92.75 104 PHE A C 1
ATOM 861 O O . PHE A 1 104 ? 2.996 2.988 -1.970 1.00 92.75 104 PHE A O 1
ATOM 868 N N . SER A 1 105 ? 3.854 4.190 -3.669 1.00 91.38 105 SER A N 1
ATOM 869 C CA . SER A 1 105 ? 3.361 5.478 -3.171 1.00 91.38 105 SER A CA 1
ATOM 870 C C . SER A 1 105 ? 1.838 5.479 -3.046 1.00 91.38 105 SER A C 1
ATOM 872 O O . SER A 1 105 ? 1.306 5.899 -2.019 1.00 91.38 105 SER A O 1
ATOM 874 N N . SER A 1 106 ? 1.131 4.941 -4.044 1.00 94.56 106 SER A N 1
ATOM 875 C CA . SER A 1 106 ? -0.331 4.824 -4.012 1.00 94.56 106 SER A CA 1
ATOM 876 C C . SER A 1 106 ? -0.804 3.943 -2.855 1.00 94.56 106 SER A C 1
ATOM 878 O O . SER A 1 106 ? -1.654 4.367 -2.073 1.00 94.56 106 SER A O 1
ATOM 880 N N . VAL A 1 107 ? -0.219 2.750 -2.690 1.00 95.81 107 VAL A N 1
ATOM 881 C CA . VAL A 1 107 ? -0.542 1.831 -1.584 1.00 95.81 107 VAL A CA 1
ATOM 882 C C . VAL A 1 107 ? -0.306 2.495 -0.228 1.00 95.81 107 VAL A C 1
ATOM 884 O O . VAL A 1 107 ? -1.173 2.439 0.649 1.00 95.81 107 VAL A O 1
ATOM 887 N N . PHE A 1 108 ? 0.841 3.155 -0.058 1.00 93.69 108 PHE A N 1
ATOM 888 C CA . PHE A 1 108 ? 1.169 3.842 1.184 1.00 93.69 108 PHE A CA 1
ATOM 889 C C . PHE A 1 108 ? 0.166 4.963 1.484 1.00 93.69 108 PHE A C 1
ATOM 891 O O . PHE A 1 108 ? -0.324 5.062 2.608 1.00 93.69 108 PHE A O 1
ATOM 898 N N . HIS A 1 109 ? -0.191 5.779 0.490 1.00 92.31 109 HIS A N 1
ATOM 899 C CA . HIS A 1 109 ? -1.167 6.856 0.661 1.00 92.31 109 HIS A CA 1
ATOM 900 C C . HIS A 1 109 ? -2.572 6.345 0.990 1.00 92.31 109 HIS A C 1
ATOM 902 O O . HIS A 1 109 ? -3.241 6.922 1.850 1.00 92.31 109 HIS A O 1
ATOM 908 N N . ILE A 1 110 ? -3.010 5.254 0.355 1.00 95.25 110 ILE A N 1
ATOM 909 C CA . ILE A 1 110 ? -4.291 4.603 0.659 1.00 95.25 110 ILE A CA 1
ATOM 910 C C . ILE A 1 110 ? -4.324 4.159 2.124 1.00 95.25 110 ILE A C 1
ATOM 912 O O . ILE A 1 110 ? -5.302 4.425 2.831 1.00 95.25 110 ILE A O 1
ATOM 916 N N . PHE A 1 111 ? -3.243 3.531 2.594 1.00 95.38 111 PHE A N 1
ATOM 917 C CA . PHE A 1 111 ? -3.092 3.134 3.989 1.00 95.38 111 PHE A CA 1
ATOM 918 C C . PHE A 1 111 ? -3.087 4.336 4.935 1.00 95.38 111 PHE A C 1
ATOM 920 O O . PHE A 1 111 ? -3.909 4.391 5.847 1.00 95.38 111 PHE A O 1
ATOM 927 N N . GLU A 1 112 ? -2.215 5.317 4.696 1.00 92.12 112 GLU A N 1
ATOM 928 C CA . GLU A 1 112 ? -2.082 6.514 5.528 1.00 92.12 112 GLU A CA 1
ATOM 929 C C . GLU A 1 112 ? -3.416 7.263 5.659 1.00 92.12 112 GLU A C 1
ATOM 931 O O . GLU A 1 112 ? -3.853 7.564 6.771 1.00 92.12 112 GLU A O 1
ATOM 936 N N . SER A 1 113 ? -4.082 7.535 4.535 1.00 91.31 113 SER A N 1
ATOM 937 C CA . SER A 1 113 ? -5.354 8.262 4.504 1.00 91.31 113 SER A CA 1
ATOM 938 C C . SER A 1 113 ? -6.437 7.525 5.291 1.00 91.31 113 SER A C 1
ATOM 940 O O . SER A 1 113 ? -7.062 8.095 6.192 1.00 91.31 113 SER A O 1
ATOM 942 N N . SER A 1 114 ? -6.614 6.231 5.016 1.00 93.50 114 SER A N 1
ATOM 943 C CA . SER A 1 114 ? -7.629 5.406 5.680 1.00 93.50 114 SER A CA 1
ATOM 944 C C . SER A 1 114 ? -7.364 5.304 7.182 1.00 93.50 114 SER A C 1
ATOM 946 O O . SER A 1 114 ? -8.272 5.472 7.998 1.00 93.50 114 SER A O 1
ATOM 948 N N . PHE A 1 115 ? -6.100 5.109 7.563 1.00 92.31 115 PHE A N 1
ATOM 949 C CA . PHE A 1 115 ? -5.692 5.027 8.959 1.00 92.31 115 PHE A CA 1
ATOM 950 C C . PHE A 1 115 ? -5.970 6.335 9.707 1.00 92.31 115 PHE A C 1
ATOM 952 O O . PHE A 1 115 ? -6.601 6.319 10.766 1.00 92.31 115 PHE A O 1
ATOM 959 N N . ARG A 1 116 ? -5.589 7.486 9.136 1.00 90.56 116 ARG A N 1
ATOM 960 C CA . ARG A 1 116 ? -5.855 8.811 9.725 1.00 90.56 116 ARG A CA 1
ATOM 961 C C . ARG A 1 116 ? -7.345 9.050 9.958 1.00 90.56 116 ARG A C 1
ATOM 963 O O . ARG A 1 116 ? -7.714 9.580 11.004 1.00 90.56 116 ARG A O 1
ATOM 970 N N . ARG A 1 117 ? -8.207 8.638 9.025 1.00 91.25 117 ARG A N 1
ATOM 971 C CA . ARG A 1 117 ? -9.666 8.783 9.166 1.00 91.25 117 ARG A CA 1
ATOM 972 C C . ARG A 1 117 ? -10.237 7.929 10.292 1.00 91.25 117 ARG A C 1
ATOM 974 O O . ARG A 1 117 ? -11.052 8.434 11.066 1.00 91.25 117 ARG A O 1
ATOM 981 N N . ILE A 1 118 ? -9.787 6.678 10.417 1.00 92.12 118 ILE A N 1
ATOM 982 C CA . ILE A 1 118 ? -10.152 5.813 11.550 1.00 92.12 118 ILE A CA 1
ATOM 983 C C . ILE A 1 118 ? -9.721 6.476 12.856 1.00 92.12 118 ILE A C 1
ATOM 985 O O . ILE A 1 118 ? -10.530 6.608 13.767 1.00 92.12 118 ILE A O 1
ATOM 989 N N . CYS A 1 119 ? -8.482 6.963 12.933 1.00 89.31 119 CYS A N 1
ATOM 990 C CA . CYS A 1 119 ? -7.972 7.609 14.141 1.00 89.31 119 CYS A CA 1
ATOM 991 C C . CYS A 1 119 ? -8.794 8.845 14.513 1.00 89.31 119 CYS A C 1
ATOM 993 O O . CYS A 1 119 ? -9.240 8.971 15.647 1.00 89.31 119 CYS A O 1
ATOM 995 N N . LYS A 1 120 ? -9.066 9.723 13.542 1.00 88.94 120 LYS A N 1
ATOM 996 C CA . LYS A 1 120 ? -9.868 10.933 13.751 1.00 88.94 120 LYS A CA 1
ATOM 997 C C . LYS A 1 120 ? -11.298 10.630 14.217 1.00 88.94 120 LYS A C 1
ATOM 999 O O . LYS A 1 120 ? -11.873 11.447 14.927 1.00 88.94 120 LYS A O 1
ATOM 1004 N N . SER A 1 121 ? -11.869 9.499 13.801 1.00 90.62 121 SER A N 1
ATOM 1005 C CA . SER A 1 121 ? -13.266 9.144 14.093 1.00 90.62 121 SER A CA 1
ATOM 1006 C C . SER A 1 121 ? -13.420 8.313 15.369 1.00 90.62 121 SER A C 1
ATOM 1008 O O . SER A 1 121 ? -14.401 8.463 16.093 1.00 90.62 121 SER A O 1
ATOM 1010 N N . CYS A 1 122 ? -12.465 7.422 15.639 1.00 91.88 122 CYS A N 1
ATOM 1011 C CA . CYS A 1 122 ? -12.577 6.406 16.684 1.00 91.88 122 CYS A CA 1
ATOM 1012 C C . CYS A 1 122 ? -11.640 6.632 17.877 1.00 91.88 122 CYS A C 1
ATOM 1014 O O . CYS A 1 122 ? -11.873 6.059 18.938 1.00 91.88 122 CYS A O 1
ATOM 1016 N N . LEU A 1 123 ? -10.572 7.414 17.699 1.00 89.81 123 LEU A N 1
ATOM 1017 C CA . LEU A 1 123 ? -9.474 7.612 18.656 1.00 89.81 123 LEU A CA 1
ATOM 1018 C C . LEU A 1 123 ? -9.077 9.098 18.700 1.00 89.81 123 LEU A C 1
ATOM 1020 O O . LEU A 1 123 ? -7.911 9.472 18.555 1.00 89.81 123 LEU A O 1
ATOM 1024 N N . THR A 1 124 ? -10.084 9.968 18.813 1.00 87.69 124 THR A N 1
ATOM 1025 C CA . THR A 1 124 ? -9.943 11.424 18.660 1.00 87.69 124 THR A CA 1
ATOM 1026 C C . THR A 1 124 ? -8.974 12.035 19.667 1.00 87.69 124 THR A C 1
ATOM 1028 O O . THR A 1 124 ? -8.248 12.971 19.326 1.00 87.69 124 THR A O 1
ATOM 1031 N N . GLU A 1 125 ? -8.946 11.518 20.896 1.00 86.19 125 GLU A N 1
ATOM 1032 C CA . GLU A 1 125 ? -8.045 11.990 21.950 1.00 86.19 125 GLU A CA 1
ATOM 1033 C C . GLU A 1 125 ? -6.586 11.690 21.597 1.00 86.19 125 GLU A C 1
ATOM 1035 O O . GLU A 1 125 ? -5.762 12.606 21.576 1.00 86.19 125 GLU A O 1
ATOM 1040 N N . GLU A 1 126 ? -6.277 10.446 21.222 1.00 85.19 126 GLU A N 1
ATOM 1041 C CA . GLU A 1 126 ? -4.941 10.035 20.787 1.00 85.19 126 GLU A CA 1
ATOM 1042 C C . GLU A 1 126 ? -4.507 10.776 19.520 1.00 85.19 126 GLU A C 1
ATOM 1044 O O . GLU A 1 126 ? -3.371 11.241 19.429 1.00 85.19 126 GLU A O 1
ATOM 1049 N N . TYR A 1 127 ? -5.424 10.938 18.564 1.00 83.50 127 TYR A N 1
ATOM 1050 C CA . TYR A 1 127 ? -5.183 11.693 17.337 1.00 83.50 127 TYR A CA 1
ATOM 1051 C C . TYR A 1 127 ? -4.851 13.165 17.632 1.00 83.50 127 TYR A C 1
ATOM 1053 O O . TYR A 1 127 ? -3.930 13.739 17.048 1.00 83.50 127 TYR A O 1
ATOM 1061 N N . SER A 1 128 ? -5.570 13.783 18.572 1.00 82.19 128 SER A N 1
ATOM 1062 C CA . SER A 1 128 ? -5.345 15.176 18.978 1.00 82.19 128 SER A CA 1
ATOM 1063 C C . SER A 1 128 ? -4.056 15.343 19.781 1.00 82.19 128 SER A C 1
ATOM 1065 O O . SER A 1 128 ? -3.356 16.341 19.610 1.00 82.19 128 SER A O 1
ATOM 1067 N N . LEU A 1 129 ? -3.724 14.372 20.636 1.00 77.12 129 LEU A N 1
ATOM 1068 C CA . LEU A 1 129 ? -2.466 14.340 21.377 1.00 77.12 129 LEU A CA 1
ATOM 1069 C C . LEU A 1 129 ? -1.275 14.233 20.419 1.00 77.12 129 LEU A C 1
ATOM 1071 O O . LEU A 1 129 ? -0.357 15.044 20.510 1.00 77.12 129 LEU A O 1
ATOM 1075 N N . ALA A 1 130 ? -1.332 13.306 19.458 1.00 74.50 130 ALA A N 1
ATOM 1076 C CA . ALA A 1 130 ? -0.311 13.158 18.422 1.00 74.50 130 ALA A CA 1
ATOM 1077 C C . ALA A 1 130 ? -0.101 14.469 17.645 1.00 74.50 130 ALA A C 1
ATOM 1079 O O . ALA A 1 130 ? 1.032 14.883 17.417 1.00 74.50 130 ALA A O 1
ATOM 1080 N N . LYS A 1 131 ? -1.191 15.182 17.326 1.00 73.94 131 LYS A N 1
ATOM 1081 C CA . LYS A 1 131 ? -1.134 16.487 16.653 1.00 73.94 131 LYS A CA 1
ATOM 1082 C C . LYS A 1 131 ? -0.483 17.588 17.501 1.00 73.94 131 LYS A C 1
ATOM 1084 O O . LYS A 1 131 ? 0.232 18.424 16.955 1.00 73.94 131 LYS A O 1
ATOM 1089 N N . LYS A 1 132 ? -0.730 17.615 18.816 1.00 70.56 132 LYS A N 1
ATOM 1090 C CA . LYS A 1 132 ? -0.193 18.642 19.732 1.00 70.56 132 LYS A CA 1
ATOM 1091 C C . LYS A 1 132 ? 1.303 18.493 20.014 1.00 70.56 132 LYS A C 1
ATOM 1093 O O . LYS A 1 132 ? 1.940 19.497 20.304 1.00 70.56 132 LYS A O 1
ATOM 1098 N N . ILE A 1 133 ? 1.850 17.279 19.927 1.00 66.31 133 ILE A N 1
ATOM 1099 C CA . ILE A 1 133 ? 3.272 17.000 20.206 1.00 66.31 133 ILE A CA 1
ATOM 1100 C C . ILE A 1 133 ? 4.213 17.596 19.132 1.00 66.31 133 ILE A C 1
ATOM 1102 O O . ILE A 1 133 ? 5.408 17.702 19.368 1.00 66.31 133 ILE A O 1
ATOM 1106 N N . GLY A 1 134 ? 3.678 18.135 18.027 1.00 50.84 134 GLY A N 1
ATOM 1107 C CA . GLY A 1 134 ? 4.348 19.226 17.309 1.00 50.84 134 GLY A CA 1
ATOM 1108 C C . GLY A 1 134 ? 5.411 18.835 16.280 1.00 50.84 134 GLY A C 1
ATOM 1109 O O . GLY A 1 134 ? 6.469 19.445 16.262 1.00 50.84 134 GLY A O 1
ATOM 1110 N N . GLU A 1 135 ? 5.120 17.908 15.361 1.00 48.28 135 GLU A N 1
ATOM 1111 C CA . GLU A 1 135 ? 5.980 17.646 14.184 1.00 48.28 135 GLU A CA 1
ATOM 1112 C C . GLU A 1 135 ? 5.173 17.396 12.893 1.00 48.28 135 GLU A C 1
ATOM 1114 O O . GLU A 1 135 ? 5.479 16.508 12.096 1.00 48.28 135 GLU A O 1
ATOM 1119 N N . TRP A 1 136 ? 4.115 18.180 12.657 1.00 46.56 136 TRP A N 1
ATOM 1120 C CA . TRP A 1 136 ? 3.259 18.009 11.469 1.00 46.56 136 TRP A CA 1
ATOM 1121 C C . TRP A 1 136 ? 3.982 18.217 10.129 1.00 46.56 136 TRP A C 1
ATOM 1123 O O . TRP A 1 136 ? 3.463 17.800 9.098 1.00 46.56 136 TRP A O 1
ATOM 1133 N N . GLU A 1 137 ? 5.175 18.815 10.120 1.00 45.34 137 GLU A N 1
ATOM 1134 C CA . GLU A 1 137 ? 5.866 19.134 8.871 1.00 45.34 137 GLU A CA 1
ATOM 1135 C C . GLU A 1 137 ? 6.870 18.081 8.378 1.00 45.34 137 GLU A C 1
ATOM 1137 O O . GLU A 1 137 ? 7.246 18.191 7.212 1.00 45.34 137 GLU A O 1
ATOM 1142 N N . LYS A 1 138 ? 7.299 17.058 9.154 1.00 47.16 138 LYS A N 1
ATOM 1143 C CA . LYS A 1 138 ? 8.350 16.133 8.644 1.00 47.16 138 LYS A CA 1
ATOM 1144 C C . LYS A 1 138 ? 8.242 14.610 8.861 1.00 47.16 138 LYS A C 1
ATOM 1146 O O . LYS A 1 138 ? 8.736 13.919 7.981 1.00 47.16 138 LYS A O 1
ATOM 1151 N N . GLU A 1 139 ? 7.567 14.030 9.863 1.00 53.94 139 GLU A N 1
ATOM 1152 C CA . GLU A 1 139 ? 7.434 12.542 9.978 1.00 53.94 139 GLU A CA 1
ATOM 1153 C C . GLU A 1 139 ? 6.121 12.068 10.667 1.00 53.94 139 GLU A C 1
ATOM 1155 O O . GLU A 1 139 ? 6.078 11.099 11.428 1.00 53.94 139 GLU A O 1
ATOM 1160 N N . ASP A 1 140 ? 5.004 12.740 10.379 1.00 69.88 140 ASP A N 1
ATOM 1161 C CA . ASP A 1 140 ? 3.742 12.679 11.145 1.00 69.88 140 ASP A CA 1
ATOM 1162 C C . ASP A 1 140 ? 3.025 11.303 11.178 1.00 69.88 140 ASP A C 1
ATOM 1164 O O . ASP A 1 140 ? 2.437 10.912 12.190 1.00 69.88 140 ASP A O 1
ATOM 1168 N N . ILE A 1 141 ? 3.089 10.501 10.107 1.00 79.00 141 ILE A N 1
ATOM 1169 C CA . ILE A 1 141 ? 2.315 9.246 10.051 1.00 79.00 141 ILE A CA 1
ATOM 1170 C C . ILE A 1 141 ? 2.884 8.136 10.944 1.00 79.00 141 ILE A C 1
ATOM 1172 O O . ILE A 1 141 ? 2.124 7.339 11.494 1.00 79.00 141 ILE A O 1
ATOM 1176 N N . LYS A 1 142 ? 4.207 8.096 11.137 1.00 85.81 142 LYS A N 1
ATOM 1177 C CA . LYS A 1 142 ? 4.870 7.088 11.975 1.00 85.81 142 LYS A CA 1
ATOM 1178 C C . LYS A 1 142 ? 4.439 7.213 13.429 1.00 85.81 142 LYS A C 1
ATOM 1180 O O . LYS A 1 142 ? 3.991 6.240 14.034 1.00 85.81 142 LYS A O 1
ATOM 1185 N N . ASN A 1 143 ? 4.551 8.425 13.967 1.00 82.81 143 ASN A N 1
ATOM 1186 C CA . ASN A 1 143 ? 4.213 8.723 15.353 1.00 82.81 143 ASN A CA 1
ATOM 1187 C C . ASN A 1 143 ? 2.731 8.442 15.613 1.00 82.81 143 ASN A C 1
ATOM 1189 O O . ASN A 1 143 ? 2.392 7.796 16.607 1.00 82.81 143 ASN A O 1
ATOM 1193 N N . LEU A 1 144 ? 1.863 8.823 14.669 1.00 85.00 144 LEU A N 1
ATOM 1194 C CA . LEU A 1 144 ? 0.446 8.484 14.730 1.00 85.00 144 LEU A CA 1
ATOM 1195 C C . LEU A 1 144 ? 0.224 6.963 14.762 1.00 85.00 144 LEU A C 1
ATOM 1197 O O . LEU A 1 144 ? -0.481 6.471 15.641 1.00 85.00 144 LEU A O 1
ATOM 1201 N N . LEU A 1 145 ? 0.844 6.206 13.852 1.00 89.31 145 LEU A N 1
ATOM 1202 C CA . LEU A 1 145 ? 0.735 4.744 13.814 1.00 89.31 145 LEU A CA 1
ATOM 1203 C C . LEU A 1 145 ? 1.205 4.107 15.127 1.00 89.31 145 LEU A C 1
ATOM 1205 O O . LEU A 1 145 ? 0.501 3.267 15.678 1.00 89.31 145 LEU A O 1
ATOM 1209 N N . VAL A 1 146 ? 2.344 4.536 15.673 1.00 90.06 146 VAL A N 1
ATOM 1210 C CA . VAL A 1 146 ? 2.889 4.015 16.936 1.00 90.06 146 VAL A CA 1
ATOM 1211 C C . VAL A 1 146 ? 1.940 4.272 18.108 1.00 90.06 146 VAL A C 1
ATOM 1213 O O . VAL A 1 146 ? 1.641 3.341 18.859 1.00 90.06 146 VAL A O 1
ATOM 1216 N N . ILE A 1 147 ? 1.446 5.503 18.268 1.00 87.44 147 ILE A N 1
ATOM 1217 C CA . ILE A 1 147 ? 0.527 5.871 19.359 1.00 87.44 147 ILE A CA 1
ATOM 1218 C C . ILE A 1 147 ? -0.753 5.036 19.282 1.00 87.44 147 ILE A C 1
ATOM 1220 O O . ILE A 1 147 ? -1.212 4.489 20.287 1.00 87.44 147 ILE A O 1
ATOM 1224 N N . ILE A 1 148 ? -1.307 4.899 18.080 1.00 88.31 148 ILE A N 1
ATOM 1225 C CA . ILE A 1 148 ? -2.586 4.231 17.863 1.00 88.31 148 ILE A CA 1
ATOM 1226 C C . ILE A 1 148 ? -2.449 2.719 18.014 1.00 88.31 148 ILE A C 1
ATOM 1228 O O . ILE A 1 148 ? -3.234 2.106 18.732 1.00 88.31 148 ILE A O 1
ATOM 1232 N N . LEU A 1 149 ? -1.423 2.108 17.418 1.00 93.38 149 LEU A N 1
ATOM 1233 C CA . LEU A 1 149 ? -1.163 0.682 17.609 1.00 93.38 149 LEU A CA 1
ATOM 1234 C C . LEU A 1 149 ? -0.895 0.368 19.082 1.00 93.38 149 LEU A C 1
ATOM 1236 O O . LEU A 1 149 ? -1.380 -0.645 19.577 1.00 93.38 149 LEU A O 1
ATOM 1240 N N . LYS A 1 150 ? -0.207 1.253 19.814 1.00 92.31 150 LYS A N 1
ATOM 1241 C CA . LYS A 1 150 ? -0.036 1.106 21.264 1.00 92.31 150 LYS A CA 1
ATOM 1242 C C . LYS A 1 150 ? -1.381 1.155 21.991 1.00 92.31 150 LYS A C 1
ATOM 1244 O O . LYS A 1 150 ? -1.631 0.301 22.834 1.00 92.31 150 LYS A O 1
ATOM 1249 N N . LYS A 1 151 ? -2.265 2.099 21.646 1.00 91.81 151 LYS A N 1
ATOM 1250 C CA . LYS A 1 151 ? -3.610 2.209 22.239 1.00 91.81 151 LYS A CA 1
ATOM 1251 C C . LYS A 1 151 ? -4.476 0.971 21.986 1.00 91.81 151 LYS A C 1
ATOM 1253 O O . LYS A 1 151 ? -5.275 0.602 22.841 1.00 91.81 151 LYS A O 1
ATOM 1258 N N . LEU A 1 152 ? -4.315 0.341 20.826 1.00 94.00 152 LEU A N 1
ATOM 1259 C CA . LEU A 1 152 ? -5.035 -0.873 20.439 1.00 94.00 152 LEU A CA 1
ATOM 1260 C C . LEU A 1 152 ? -4.355 -2.164 20.932 1.00 94.00 152 LEU A C 1
ATOM 1262 O O . LEU A 1 152 ? -4.823 -3.246 20.600 1.00 94.00 152 LEU A O 1
ATOM 1266 N N . ASN A 1 153 ? -3.254 -2.081 21.691 1.00 95.25 153 ASN A N 1
ATOM 1267 C CA . ASN A 1 153 ? -2.425 -3.236 22.070 1.00 95.25 153 ASN A CA 1
ATOM 1268 C C . ASN A 1 153 ? -1.951 -4.073 20.863 1.00 95.25 153 ASN A C 1
ATOM 1270 O O . ASN A 1 153 ? -1.787 -5.285 20.946 1.00 95.25 153 ASN A O 1
ATOM 1274 N N . LEU A 1 154 ? -1.727 -3.404 19.732 1.00 94.88 154 LEU A N 1
ATOM 1275 C CA . LEU A 1 154 ? -1.249 -3.969 18.473 1.00 94.88 154 LEU A CA 1
ATOM 1276 C C . LEU A 1 154 ? 0.198 -3.557 18.175 1.00 94.88 154 LEU A C 1
ATOM 1278 O O . LEU A 1 154 ? 0.670 -3.791 17.068 1.00 94.88 154 LEU A O 1
ATOM 1282 N N . LEU A 1 155 ? 0.901 -2.894 19.096 1.00 95.25 155 LEU A N 1
ATOM 1283 C CA . LEU A 1 155 ? 2.292 -2.499 18.887 1.00 95.25 155 LEU A CA 1
ATOM 1284 C C . LEU A 1 155 ? 3.242 -3.523 19.509 1.00 95.25 155 LEU A C 1
ATOM 1286 O O . LEU A 1 155 ? 3.248 -3.714 20.722 1.00 95.25 155 LEU A O 1
ATOM 1290 N N . ASP A 1 156 ? 4.102 -4.091 18.674 1.00 92.69 156 ASP A N 1
ATOM 1291 C CA . ASP A 1 156 ? 5.265 -4.878 19.074 1.00 92.69 156 ASP A CA 1
ATOM 1292 C C . ASP A 1 156 ? 6.551 -4.262 18.485 1.00 92.69 156 ASP A C 1
ATOM 1294 O O . ASP A 1 156 ? 6.500 -3.308 17.699 1.00 92.69 156 ASP A O 1
ATOM 1298 N N . ILE A 1 157 ? 7.714 -4.779 18.894 1.00 88.50 157 ILE A N 1
ATOM 1299 C CA . ILE A 1 157 ? 9.026 -4.292 18.431 1.00 88.50 157 ILE A CA 1
ATOM 1300 C C . ILE A 1 157 ? 9.159 -4.446 16.909 1.00 88.50 157 ILE A C 1
ATOM 1302 O O . ILE A 1 157 ? 9.575 -3.510 16.235 1.00 88.50 157 ILE A O 1
ATOM 1306 N N . GLY A 1 158 ? 8.721 -5.576 16.347 1.00 90.00 158 GLY A N 1
ATOM 1307 C CA . GLY A 1 158 ? 8.794 -5.824 14.906 1.00 90.00 158 GLY A CA 1
ATOM 1308 C C . GLY A 1 158 ? 7.923 -4.867 14.087 1.00 90.00 158 GLY A C 1
ATOM 1309 O O . GLY A 1 158 ? 8.296 -4.492 12.978 1.00 90.00 158 GLY A O 1
ATOM 1310 N N . ARG A 1 159 ? 6.780 -4.429 14.622 1.00 91.94 159 ARG A N 1
ATOM 1311 C CA . ARG A 1 159 ? 5.923 -3.403 14.008 1.00 91.94 159 ARG A CA 1
ATOM 1312 C C . ARG A 1 159 ? 6.543 -2.024 14.096 1.00 91.94 159 ARG A C 1
ATOM 1314 O O . ARG A 1 159 ? 6.434 -1.271 13.136 1.00 91.94 159 ARG A O 1
ATOM 1321 N N . ARG A 1 160 ? 7.201 -1.690 15.208 1.00 90.81 160 ARG A N 1
ATOM 1322 C CA . ARG A 1 160 ? 7.948 -0.433 15.314 1.00 90.81 160 ARG A CA 1
ATOM 1323 C C . ARG A 1 160 ? 9.042 -0.368 14.246 1.00 90.81 160 ARG A C 1
ATOM 1325 O O . ARG A 1 160 ? 9.071 0.601 13.493 1.00 90.81 160 ARG A O 1
ATOM 1332 N N . ASP A 1 161 ? 9.845 -1.420 14.124 1.00 90.75 161 ASP A N 1
ATOM 1333 C CA . ASP A 1 161 ? 10.914 -1.498 13.124 1.00 90.75 161 ASP A CA 1
ATOM 1334 C C . ASP A 1 161 ? 10.351 -1.465 11.698 1.00 90.75 161 ASP A C 1
ATOM 1336 O O . ASP A 1 161 ? 10.839 -0.721 10.852 1.00 90.75 161 ASP A O 1
ATOM 1340 N N . PHE A 1 162 ? 9.262 -2.194 11.434 1.00 92.94 162 PHE A N 1
ATOM 1341 C CA . PHE A 1 162 ? 8.560 -2.141 10.150 1.00 92.94 162 PHE A CA 1
ATOM 1342 C C . PHE A 1 162 ? 8.118 -0.721 9.770 1.00 92.94 162 PHE A C 1
ATOM 1344 O O . PHE A 1 162 ? 8.285 -0.311 8.622 1.00 92.94 162 PHE A O 1
ATOM 1351 N N . LEU A 1 163 ? 7.550 0.033 10.714 1.00 91.38 163 LEU A N 1
ATOM 1352 C CA . LEU A 1 163 ? 7.096 1.399 10.459 1.00 91.38 163 LEU A CA 1
ATOM 1353 C C . LEU A 1 163 ? 8.262 2.339 10.143 1.00 91.38 163 LEU A C 1
ATOM 1355 O O . LEU A 1 163 ? 8.142 3.150 9.225 1.00 91.38 163 LEU A O 1
ATOM 1359 N N . GLU A 1 164 ? 9.386 2.204 10.851 1.00 87.75 164 GLU A N 1
ATOM 1360 C CA . GLU A 1 164 ? 10.618 2.936 10.534 1.00 87.75 164 GLU A CA 1
ATOM 1361 C C . GLU A 1 164 ? 11.109 2.598 9.121 1.00 87.75 164 GLU A C 1
ATOM 1363 O O . GLU A 1 164 ? 11.356 3.500 8.318 1.00 87.75 164 GLU A O 1
ATOM 1368 N N . ILE A 1 165 ? 11.164 1.306 8.781 1.00 88.56 165 ILE A N 1
ATOM 1369 C CA . ILE A 1 165 ? 11.595 0.824 7.464 1.00 88.56 165 ILE A CA 1
ATOM 1370 C C . ILE A 1 165 ? 10.723 1.415 6.354 1.00 88.56 165 ILE A C 1
ATOM 1372 O O . ILE A 1 165 ? 11.247 1.999 5.409 1.00 88.56 165 ILE A O 1
ATOM 1376 N N . VAL A 1 166 ? 9.397 1.291 6.454 1.00 89.94 166 VAL A N 1
ATOM 1377 C CA . VAL A 1 166 ? 8.479 1.711 5.383 1.00 89.94 166 VAL A CA 1
ATOM 1378 C C . VAL A 1 166 ? 8.451 3.230 5.224 1.00 89.94 166 VAL A C 1
ATOM 1380 O O . VAL A 1 166 ? 8.381 3.718 4.095 1.00 89.94 166 VAL A O 1
ATOM 1383 N N . VAL A 1 167 ? 8.531 3.995 6.317 1.00 87.44 167 VAL A N 1
ATOM 1384 C CA . VAL A 1 167 ? 8.582 5.463 6.240 1.00 87.44 167 VAL A CA 1
ATOM 1385 C C . VAL A 1 167 ? 9.891 5.924 5.610 1.00 87.44 167 VAL A C 1
ATOM 1387 O O . VAL A 1 167 ? 9.858 6.772 4.720 1.00 87.44 167 VAL A O 1
ATOM 1390 N N . LYS A 1 168 ? 11.027 5.323 5.978 1.00 82.81 168 LYS A N 1
ATOM 1391 C CA . LYS A 1 168 ? 12.314 5.610 5.328 1.00 82.81 168 LYS A CA 1
ATOM 1392 C C . LYS A 1 168 ? 12.298 5.224 3.858 1.00 82.81 168 LYS A C 1
ATOM 1394 O O . LYS A 1 168 ? 12.696 6.026 3.021 1.00 82.81 168 LYS A O 1
ATOM 1399 N N . PHE A 1 169 ? 11.764 4.048 3.535 1.00 85.12 169 PHE A N 1
ATOM 1400 C CA . PHE A 1 169 ? 11.593 3.591 2.159 1.00 85.12 169 PHE A CA 1
ATOM 1401 C C . PHE A 1 169 ? 10.782 4.608 1.345 1.00 85.12 169 PHE A C 1
ATOM 1403 O O . PHE A 1 169 ? 11.262 5.092 0.325 1.00 85.12 169 PHE A O 1
ATOM 1410 N N . ARG A 1 170 ? 9.608 5.026 1.839 1.00 85.69 170 ARG A N 1
ATOM 1411 C CA . ARG A 1 170 ? 8.775 6.069 1.216 1.00 85.69 170 ARG A CA 1
ATOM 1412 C C . ARG A 1 170 ? 9.535 7.382 1.029 1.00 85.69 170 ARG A C 1
ATOM 1414 O O . ARG A 1 170 ? 9.487 7.951 -0.058 1.00 85.69 170 ARG A O 1
ATOM 1421 N N . SER A 1 171 ? 10.199 7.875 2.071 1.00 80.44 171 SER A N 1
ATOM 1422 C CA . SER A 1 171 ? 10.925 9.148 2.031 1.00 80.44 171 SER A CA 1
ATOM 1423 C C . SER A 1 171 ? 12.075 9.122 1.027 1.00 80.44 171 SER A C 1
ATOM 1425 O O . SER A 1 171 ? 12.303 10.118 0.339 1.00 80.44 171 SER A O 1
ATOM 1427 N N . SER A 1 172 ? 12.767 7.992 0.901 1.00 79.06 172 SER A N 1
ATOM 1428 C CA . SER A 1 172 ? 13.800 7.797 -0.115 1.00 79.06 172 SER A CA 1
ATOM 1429 C C . SER A 1 172 ? 13.196 7.772 -1.516 1.00 79.06 172 SER A C 1
ATOM 1431 O O . SER A 1 172 ? 13.618 8.567 -2.352 1.00 79.06 172 SER A O 1
ATOM 1433 N N . LEU A 1 173 ? 12.134 6.982 -1.732 1.00 79.50 173 LEU A N 1
ATOM 1434 C CA . LEU A 1 173 ? 11.418 6.919 -3.011 1.00 79.50 173 LEU A CA 1
ATOM 1435 C C . LEU A 1 173 ? 10.912 8.285 -3.482 1.00 79.50 173 LEU A C 1
ATOM 1437 O O . LEU A 1 173 ? 11.034 8.609 -4.661 1.00 79.50 173 LEU A O 1
ATOM 1441 N N . TYR A 1 174 ? 10.372 9.089 -2.567 1.00 76.50 174 TYR A N 1
ATOM 1442 C CA . TYR A 1 174 ? 9.822 10.404 -2.882 1.00 76.50 174 TYR A CA 1
ATOM 1443 C C . TYR A 1 174 ? 10.904 11.443 -3.214 1.00 76.50 174 TYR A C 1
ATOM 1445 O O . TYR A 1 174 ? 10.725 12.232 -4.137 1.00 76.50 174 TYR A O 1
ATOM 1453 N N . ASN A 1 175 ? 12.019 11.457 -2.472 1.00 75.00 175 ASN A N 1
ATOM 1454 C CA . ASN A 1 175 ? 13.031 12.512 -2.598 1.00 75.00 175 ASN A CA 1
ATOM 1455 C C . ASN A 1 175 ? 14.182 12.164 -3.554 1.00 75.00 175 ASN A C 1
ATOM 1457 O O . ASN A 1 175 ? 14.739 13.061 -4.176 1.00 75.00 175 ASN A O 1
ATOM 1461 N N . ASN A 1 176 ? 14.564 10.887 -3.645 1.00 77.00 176 ASN A N 1
ATOM 1462 C CA . ASN A 1 176 ? 15.790 10.444 -4.322 1.00 77.00 176 ASN A CA 1
ATOM 1463 C C . ASN A 1 176 ? 15.571 9.188 -5.192 1.00 77.00 176 ASN A C 1
ATOM 1465 O O . ASN A 1 176 ? 16.533 8.541 -5.609 1.00 77.00 176 ASN A O 1
ATOM 1469 N N . GLY A 1 177 ? 14.315 8.803 -5.450 1.00 77.12 177 GLY A N 1
ATOM 1470 C CA . GLY A 1 177 ? 13.995 7.563 -6.155 1.00 77.12 177 GLY A CA 1
ATOM 1471 C C . GLY A 1 177 ? 14.486 6.333 -5.387 1.00 77.12 177 GLY A C 1
ATOM 1472 O O . GLY A 1 177 ? 14.304 6.215 -4.180 1.00 77.12 177 GLY A O 1
ATOM 1473 N N . VAL A 1 178 ? 15.127 5.386 -6.069 1.00 73.31 178 VAL A N 1
ATOM 1474 C CA . VAL A 1 178 ? 15.558 4.118 -5.448 1.00 73.31 178 VAL A CA 1
ATOM 1475 C C . VAL A 1 178 ? 16.826 4.228 -4.585 1.00 73.31 178 VAL A C 1
ATOM 1477 O O . VAL A 1 178 ? 17.374 3.192 -4.213 1.00 73.31 178 VAL A O 1
ATOM 1480 N N . TYR A 1 179 ? 17.297 5.437 -4.262 1.00 76.38 179 TYR A N 1
ATOM 1481 C CA . TYR A 1 179 ? 18.545 5.694 -3.530 1.00 76.38 179 TYR A CA 1
ATOM 1482 C C . TYR A 1 179 ? 18.305 6.399 -2.187 1.00 76.38 179 TYR A C 1
ATOM 1484 O O . TYR A 1 179 ? 17.325 7.123 -2.011 1.00 76.38 179 TYR A O 1
ATOM 1492 N N . ILE A 1 180 ? 19.210 6.203 -1.225 1.00 73.06 180 ILE A N 1
ATOM 1493 C CA . ILE A 1 180 ? 19.195 6.919 0.061 1.00 73.06 180 ILE A CA 1
ATOM 1494 C C . ILE A 1 180 ? 19.927 8.256 -0.066 1.00 73.06 180 ILE A C 1
ATOM 1496 O O . ILE A 1 180 ? 21.025 8.318 -0.618 1.00 73.06 180 ILE A O 1
ATOM 1500 N N . SER A 1 181 ? 19.346 9.320 0.500 1.00 66.25 181 SER A N 1
ATOM 1501 C CA . SER A 1 181 ? 19.957 10.656 0.512 1.00 66.25 181 SER A CA 1
ATOM 1502 C C . SER A 1 181 ? 21.353 10.647 1.141 1.00 66.25 181 SER A C 1
ATOM 1504 O O . SER A 1 181 ? 21.552 10.101 2.229 1.00 66.25 181 SER A O 1
ATOM 1506 N N . GLU A 1 182 ? 22.294 11.343 0.504 1.00 60.69 182 GLU A N 1
ATOM 1507 C CA . GLU A 1 182 ? 23.653 11.567 1.016 1.00 60.69 182 GLU A CA 1
ATOM 1508 C C . GLU A 1 182 ? 23.700 12.512 2.231 1.00 60.69 182 GLU A C 1
ATOM 1510 O O . GLU A 1 182 ? 24.713 12.580 2.918 1.00 60.69 182 GLU A O 1
ATOM 1515 N N . ARG A 1 183 ? 22.615 13.253 2.511 1.00 59.66 183 ARG A N 1
ATOM 1516 C CA . ARG A 1 183 ? 22.572 14.308 3.546 1.00 59.66 183 ARG A CA 1
ATOM 1517 C C . ARG A 1 183 ? 21.907 13.899 4.866 1.00 59.66 183 ARG A C 1
ATOM 1519 O O . ARG A 1 183 ? 21.644 14.768 5.693 1.00 59.66 183 ARG A O 1
ATOM 1526 N N . GLN A 1 184 ? 21.551 12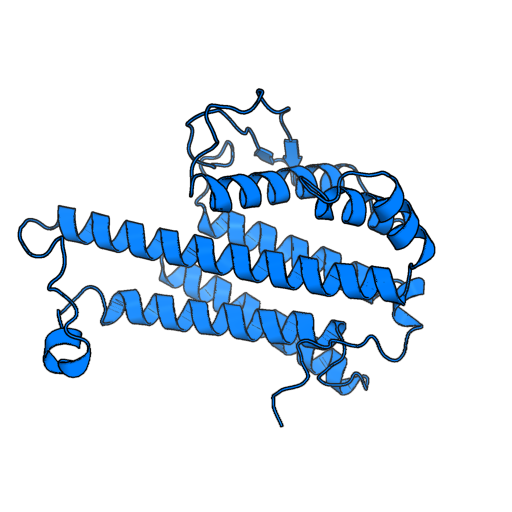.630 5.042 1.00 58.84 184 GLN A N 1
ATOM 1527 C CA . GLN A 1 184 ? 20.956 12.143 6.295 1.00 58.84 184 GLN A CA 1
ATOM 1528 C C . GLN A 1 184 ? 22.042 11.589 7.228 1.00 58.84 184 GLN A C 1
ATOM 1530 O O . GLN A 1 184 ? 23.137 11.295 6.772 1.00 58.84 184 GLN A O 1
ATOM 1535 N N . GLU A 1 185 ? 21.777 11.478 8.529 1.00 57.53 185 GLU A N 1
ATOM 1536 C CA . GLU A 1 185 ? 22.665 10.746 9.445 1.00 57.53 185 GLU A CA 1
ATOM 1537 C C . GLU A 1 185 ? 22.525 9.233 9.220 1.00 57.53 185 GLU A C 1
ATOM 1539 O O . GLU A 1 185 ? 21.467 8.760 8.791 1.00 57.53 185 GLU A O 1
ATOM 1544 N N . SER A 1 186 ? 23.579 8.465 9.517 1.00 57.31 186 SER A N 1
ATOM 1545 C CA . SER A 1 186 ? 23.550 7.005 9.405 1.00 57.31 186 SER A CA 1
ATOM 1546 C C . SER A 1 186 ? 22.466 6.434 10.315 1.00 57.31 186 SER A C 1
ATOM 1548 O O . SER A 1 186 ? 22.493 6.643 11.530 1.00 57.31 186 SER A O 1
ATOM 1550 N N . PHE A 1 187 ? 21.514 5.709 9.736 1.00 63.78 187 PHE A N 1
ATOM 1551 C CA . PHE A 1 187 ? 20.414 5.126 10.494 1.00 63.78 187 PHE A CA 1
ATOM 1552 C C . PHE A 1 187 ? 20.842 3.858 11.234 1.00 63.78 187 PHE A C 1
ATOM 1554 O O . PHE A 1 187 ? 21.733 3.137 10.793 1.00 63.78 187 PHE A O 1
ATOM 1561 N N . SER A 1 188 ? 20.169 3.574 12.349 1.00 67.62 188 SER A N 1
ATOM 1562 C CA . SER A 1 188 ? 20.273 2.294 13.052 1.00 67.62 188 SER A CA 1
ATOM 1563 C C . SER A 1 188 ? 19.831 1.133 12.155 1.00 67.62 188 SER A C 1
ATOM 1565 O O . SER A 1 188 ? 18.946 1.302 11.315 1.00 67.62 188 SER A O 1
ATOM 1567 N N . ASP A 1 189 ? 20.398 -0.053 12.372 1.00 77.81 189 ASP A N 1
ATOM 1568 C CA . ASP A 1 189 ? 19.935 -1.277 11.718 1.00 77.81 189 ASP A CA 1
ATOM 1569 C C . ASP A 1 189 ? 18.538 -1.644 12.235 1.00 77.81 189 ASP A C 1
ATOM 1571 O O . ASP A 1 189 ? 18.338 -1.819 13.440 1.00 77.81 189 ASP A O 1
ATOM 1575 N N . PHE A 1 190 ? 17.572 -1.795 11.328 1.00 82.38 190 PHE A N 1
ATOM 1576 C CA . PHE A 1 190 ? 16.215 -2.223 11.680 1.00 82.38 190 PHE A CA 1
ATOM 1577 C C . PHE A 1 190 ? 16.015 -3.692 11.338 1.00 82.38 190 PHE A C 1
ATOM 1579 O O . PHE A 1 190 ? 16.443 -4.147 10.274 1.00 82.38 190 PHE A O 1
ATOM 1586 N N . LYS A 1 191 ? 15.325 -4.441 12.206 1.00 84.62 191 LYS A N 1
ATOM 1587 C CA . LYS A 1 191 ? 15.074 -5.869 11.987 1.00 84.62 191 LYS A CA 1
ATOM 1588 C C . LYS A 1 191 ? 13.588 -6.144 11.841 1.00 84.62 191 LYS A C 1
ATOM 1590 O O . LYS A 1 191 ? 12.801 -5.970 12.765 1.00 84.62 191 LYS A O 1
ATOM 1595 N N . TRP A 1 192 ? 13.200 -6.675 10.687 1.00 88.12 192 TRP A N 1
ATOM 1596 C CA . TRP A 1 192 ? 11.824 -7.089 10.441 1.00 88.12 192 TRP A CA 1
ATOM 1597 C C . TRP A 1 192 ? 11.769 -8.478 9.812 1.00 88.12 192 TRP A C 1
ATOM 1599 O O . TRP A 1 192 ? 12.397 -8.735 8.790 1.00 88.12 192 TRP A O 1
ATOM 1609 N N . LYS A 1 193 ? 11.012 -9.395 10.434 1.00 85.94 193 LYS A N 1
ATOM 1610 C CA . LYS A 1 193 ? 10.864 -10.799 9.991 1.00 85.94 193 LYS A CA 1
ATOM 1611 C C . LYS A 1 193 ? 12.208 -11.493 9.715 1.00 85.94 193 LYS A C 1
ATOM 1613 O O . LYS A 1 193 ? 12.372 -12.149 8.691 1.00 85.94 193 LYS A O 1
ATOM 1618 N N . ASN A 1 194 ? 13.157 -11.340 10.640 1.00 80.88 194 ASN A N 1
ATOM 1619 C CA . ASN A 1 194 ? 14.522 -11.880 10.557 1.00 80.88 194 ASN A CA 1
ATOM 1620 C C . ASN A 1 194 ? 15.374 -11.333 9.396 1.00 80.88 194 ASN A C 1
ATOM 1622 O O . ASN A 1 194 ? 16.445 -11.871 9.140 1.00 80.88 194 ASN A O 1
ATOM 1626 N N . LYS A 1 195 ? 14.931 -10.265 8.722 1.00 83.44 195 LYS A N 1
ATOM 1627 C CA . LYS A 1 195 ? 15.734 -9.514 7.753 1.00 83.44 195 LYS A CA 1
ATOM 1628 C C . LYS A 1 195 ? 16.211 -8.216 8.382 1.00 83.44 195 LYS A C 1
ATOM 1630 O O . LYS A 1 195 ? 15.422 -7.518 9.024 1.00 83.44 195 LYS A O 1
ATOM 1635 N N . SER A 1 196 ? 17.478 -7.894 8.171 1.00 82.06 196 SER A N 1
ATOM 1636 C CA . SER A 1 196 ? 18.025 -6.588 8.518 1.00 82.06 196 SER A CA 1
ATOM 1637 C C . SER A 1 196 ? 17.860 -5.629 7.339 1.00 82.06 196 SER A C 1
ATOM 1639 O O . SER A 1 196 ? 18.055 -5.991 6.173 1.00 82.06 196 SER A O 1
ATOM 1641 N N . TYR A 1 197 ? 17.498 -4.396 7.661 1.00 80.00 197 TYR A N 1
ATOM 1642 C CA . TYR A 1 197 ? 17.383 -3.291 6.725 1.00 80.00 197 TYR A CA 1
ATOM 1643 C C . TYR A 1 197 ? 18.373 -2.216 7.147 1.00 80.00 197 TYR A C 1
ATOM 1645 O O . TYR A 1 197 ? 18.224 -1.609 8.211 1.00 80.00 197 TYR A O 1
ATOM 1653 N N . VAL A 1 198 ? 19.373 -1.997 6.296 1.00 76.44 198 VAL A N 1
ATOM 1654 C CA . VAL A 1 198 ? 20.415 -0.994 6.503 1.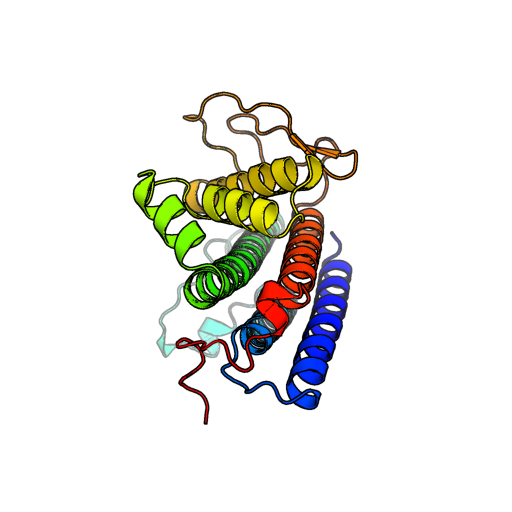00 76.44 198 VAL A CA 1
ATOM 1655 C C . VAL A 1 198 ? 20.248 0.086 5.445 1.00 76.44 198 VAL A C 1
ATOM 1657 O O . VAL A 1 198 ? 20.253 -0.187 4.247 1.00 76.44 198 VAL A O 1
ATOM 1660 N N . PHE A 1 199 ? 20.088 1.326 5.891 1.00 75.38 199 PHE A N 1
ATOM 1661 C CA . PHE A 1 199 ? 19.897 2.478 5.016 1.00 75.38 199 PHE A CA 1
ATOM 1662 C C . PHE A 1 199 ? 21.215 3.248 4.912 1.00 75.38 199 PHE A C 1
ATOM 1664 O O . PHE A 1 199 ? 21.467 4.165 5.693 1.00 75.38 199 PHE A O 1
ATOM 1671 N N . LYS A 1 200 ? 22.073 2.840 3.971 1.00 71.94 200 LYS A N 1
ATOM 1672 C CA . LYS A 1 200 ? 23.388 3.455 3.736 1.00 71.94 200 LYS A CA 1
ATOM 1673 C C . LYS A 1 200 ? 23.302 4.586 2.713 1.00 71.94 200 LYS A C 1
ATOM 1675 O O . LYS A 1 200 ? 22.612 4.460 1.707 1.00 71.94 200 LYS A O 1
ATOM 1680 N N . HIS A 1 201 ? 24.012 5.684 2.964 1.00 72.94 201 HIS A N 1
ATOM 1681 C CA . HIS A 1 201 ? 24.020 6.875 2.106 1.00 72.94 201 HIS A CA 1
ATOM 1682 C C . HIS A 1 201 ? 24.488 6.581 0.684 1.00 72.94 201 HIS A C 1
ATOM 1684 O O . HIS A 1 201 ? 25.475 5.874 0.496 1.00 72.94 201 HIS A O 1
ATOM 1690 N N . GLY A 1 202 ? 23.781 7.130 -0.308 1.00 67.94 202 GLY A N 1
ATOM 1691 C CA . GLY A 1 202 ? 24.099 6.948 -1.727 1.00 67.94 202 GLY A CA 1
ATOM 1692 C C . GLY A 1 202 ? 23.869 5.525 -2.246 1.00 67.94 202 GLY A C 1
ATOM 1693 O O . GLY A 1 202 ? 23.920 5.293 -3.454 1.00 67.94 202 GLY A O 1
ATOM 1694 N N . GLU A 1 203 ? 23.572 4.563 -1.369 1.00 74.12 203 GLU A N 1
ATOM 1695 C CA . GLU A 1 203 ? 23.269 3.203 -1.779 1.00 74.12 203 GLU A CA 1
ATOM 1696 C C . GLU A 1 203 ? 21.815 3.082 -2.235 1.00 74.12 203 GLU A C 1
ATOM 1698 O O . GLU A 1 203 ? 20.906 3.802 -1.800 1.00 74.12 203 GLU A O 1
ATOM 1703 N N . ARG A 1 204 ? 21.599 2.136 -3.151 1.00 70.88 204 ARG A N 1
ATOM 1704 C CA . ARG A 1 204 ? 20.259 1.724 -3.554 1.00 70.88 204 ARG A CA 1
ATOM 1705 C C . ARG A 1 204 ? 19.542 1.141 -2.340 1.00 70.88 204 ARG A C 1
ATOM 1707 O O . ARG A 1 204 ? 20.146 0.432 -1.543 1.00 70.88 204 ARG A O 1
ATOM 1714 N N . ILE A 1 205 ? 18.239 1.365 -2.239 1.00 66.88 205 ILE A N 1
ATOM 1715 C CA . ILE A 1 205 ? 17.421 0.705 -1.229 1.00 66.88 205 ILE A CA 1
ATOM 1716 C C . ILE A 1 205 ? 17.406 -0.798 -1.529 1.00 66.88 205 ILE A C 1
ATOM 1718 O O . ILE A 1 205 ? 16.789 -1.241 -2.495 1.00 66.88 205 ILE A O 1
ATOM 1722 N N . ILE A 1 206 ? 18.100 -1.588 -0.723 1.00 62.91 206 ILE A N 1
ATOM 1723 C CA . ILE A 1 206 ? 18.092 -3.049 -0.792 1.00 62.91 206 ILE A CA 1
ATOM 1724 C C . ILE A 1 206 ? 18.020 -3.606 0.629 1.00 62.91 206 ILE A C 1
ATOM 1726 O O . ILE A 1 206 ? 18.615 -3.054 1.551 1.00 62.91 206 ILE A O 1
ATOM 1730 N N . SER A 1 207 ? 17.291 -4.707 0.819 1.00 59.03 207 SER A N 1
ATOM 1731 C CA . SER A 1 207 ? 17.499 -5.549 2.005 1.00 59.03 207 SER A CA 1
ATOM 1732 C C . SER A 1 207 ? 18.929 -6.105 1.972 1.00 59.03 207 SER A C 1
ATOM 1734 O O . SER A 1 207 ? 19.475 -6.255 0.878 1.00 59.03 207 SER A O 1
ATOM 1736 N N . GLU A 1 208 ? 19.511 -6.502 3.110 1.00 55.59 208 GLU A N 1
ATOM 1737 C CA . GLU A 1 208 ? 20.857 -7.119 3.136 1.00 55.59 208 GLU A CA 1
ATOM 1738 C C . GLU A 1 208 ? 21.011 -8.282 2.136 1.00 55.59 208 GLU A C 1
ATOM 1740 O O . GLU A 1 208 ? 22.052 -8.418 1.496 1.00 55.59 208 GLU A O 1
ATOM 1745 N N . ASP A 1 209 ? 19.933 -9.035 1.894 1.00 55.88 209 ASP A N 1
ATOM 1746 C CA . ASP A 1 209 ? 19.894 -10.137 0.921 1.00 55.88 209 ASP A CA 1
ATOM 1747 C C . ASP A 1 209 ? 19.919 -9.695 -0.561 1.00 55.88 209 ASP A C 1
ATOM 1749 O O . ASP A 1 209 ? 19.759 -10.529 -1.449 1.00 55.88 209 ASP A O 1
ATOM 1753 N N . LYS A 1 210 ? 20.048 -8.392 -0.857 1.00 61.12 210 LYS A N 1
ATOM 1754 C CA . LYS A 1 210 ? 19.898 -7.807 -2.206 1.00 61.12 210 LYS A CA 1
ATOM 1755 C C . LYS A 1 210 ? 18.596 -8.235 -2.901 1.00 61.12 210 LYS A C 1
ATOM 1757 O O . LYS A 1 210 ? 18.573 -8.458 -4.110 1.00 61.12 210 LYS A O 1
ATOM 1762 N N . GLY A 1 211 ? 17.516 -8.347 -2.125 1.00 60.22 211 GLY A N 1
ATOM 1763 C CA . GLY A 1 211 ? 16.196 -8.713 -2.625 1.00 60.22 211 GLY A CA 1
ATOM 1764 C C . GLY A 1 211 ? 15.690 -7.730 -3.678 1.00 60.22 211 GLY A C 1
ATOM 1765 O O . GLY A 1 211 ? 16.042 -6.547 -3.692 1.00 60.22 211 GLY A O 1
ATOM 1766 N N . GLU A 1 212 ? 14.853 -8.220 -4.583 1.00 78.00 212 GLU A N 1
ATOM 1767 C CA . GLU A 1 212 ? 14.309 -7.403 -5.658 1.00 78.00 212 GLU A CA 1
ATOM 1768 C C . GLU A 1 212 ? 13.273 -6.415 -5.102 1.00 78.00 212 GLU A C 1
ATOM 1770 O O . GLU A 1 212 ? 12.366 -6.797 -4.364 1.00 78.00 212 GLU A O 1
ATOM 1775 N N . LEU A 1 213 ? 13.382 -5.132 -5.475 1.00 81.50 213 LEU A N 1
ATOM 1776 C CA . LEU A 1 213 ? 12.551 -4.047 -4.925 1.00 81.50 213 LEU A CA 1
ATOM 1777 C C . LEU A 1 213 ? 11.043 -4.328 -4.989 1.00 81.50 213 LEU A C 1
ATOM 1779 O O . LEU A 1 213 ? 10.309 -3.990 -4.062 1.00 81.50 213 LEU A O 1
ATOM 1783 N N . TRP A 1 214 ? 10.575 -4.947 -6.073 1.00 87.06 214 TRP A N 1
ATOM 1784 C CA . TRP A 1 214 ? 9.172 -5.328 -6.222 1.00 87.06 214 TRP A CA 1
ATOM 1785 C C . TRP A 1 214 ? 8.726 -6.336 -5.156 1.00 87.06 214 TRP A C 1
ATOM 1787 O O . TRP A 1 214 ? 7.621 -6.230 -4.623 1.00 87.06 214 TRP A O 1
ATOM 1797 N N . GLU A 1 215 ? 9.578 -7.303 -4.817 1.00 88.06 215 GLU A N 1
ATOM 1798 C CA . GLU A 1 215 ? 9.287 -8.299 -3.789 1.00 88.06 215 GLU A CA 1
ATOM 1799 C C . GLU A 1 215 ? 9.149 -7.636 -2.412 1.00 88.06 215 GLU A C 1
ATOM 1801 O O . GLU A 1 215 ? 8.206 -7.924 -1.669 1.00 88.06 215 GLU A O 1
ATOM 1806 N N . GLU A 1 216 ? 10.038 -6.692 -2.101 1.00 87.25 216 GLU A N 1
ATOM 1807 C CA . GLU A 1 216 ? 9.960 -5.883 -0.882 1.00 87.25 216 GLU A CA 1
ATOM 1808 C C . GLU A 1 216 ? 8.682 -5.030 -0.853 1.00 87.25 216 GLU A C 1
ATOM 1810 O O . GLU A 1 216 ? 7.947 -5.053 0.137 1.00 87.25 216 GLU A O 1
ATOM 1815 N N . CYS A 1 217 ? 8.317 -4.387 -1.968 1.00 90.25 217 CYS A N 1
ATOM 1816 C CA . CYS A 1 217 ? 7.057 -3.644 -2.078 1.00 90.25 217 CYS A CA 1
ATOM 1817 C C . CYS A 1 217 ? 5.830 -4.538 -1.832 1.00 90.25 217 CYS A C 1
ATOM 1819 O O . CYS A 1 217 ? 4.885 -4.119 -1.154 1.00 90.25 217 CYS A O 1
ATOM 1821 N N . PHE A 1 218 ? 5.831 -5.785 -2.315 1.00 92.31 218 PHE A N 1
ATOM 1822 C CA . PHE A 1 218 ? 4.755 -6.738 -2.030 1.00 92.31 218 PHE A CA 1
ATOM 1823 C C . PHE A 1 218 ? 4.725 -7.175 -0.566 1.00 92.31 218 PHE A C 1
ATOM 1825 O O . PHE A 1 218 ? 3.641 -7.262 0.020 1.00 92.31 218 PHE A O 1
ATOM 1832 N N . LYS A 1 219 ? 5.884 -7.416 0.058 1.00 92.06 219 LYS A N 1
ATOM 1833 C CA . LYS A 1 219 ? 5.964 -7.722 1.496 1.00 92.06 219 LYS A CA 1
ATOM 1834 C C . LYS A 1 219 ? 5.408 -6.571 2.330 1.00 92.06 219 LYS A C 1
ATOM 1836 O O . LYS A 1 219 ? 4.596 -6.821 3.225 1.00 92.06 219 LYS A O 1
ATOM 1841 N N . PHE A 1 220 ? 5.780 -5.335 2.005 1.00 93.62 220 PHE A N 1
ATOM 1842 C CA . PHE A 1 220 ? 5.267 -4.142 2.673 1.00 93.62 220 PHE A CA 1
ATOM 1843 C C . PHE A 1 220 ? 3.765 -3.977 2.457 1.00 93.62 220 PHE A C 1
ATOM 1845 O O . PHE A 1 220 ? 3.037 -3.797 3.428 1.00 93.62 220 PHE A O 1
ATOM 1852 N N . THR A 1 221 ? 3.274 -4.148 1.226 1.00 96.06 221 THR A N 1
ATOM 1853 C CA . THR A 1 221 ? 1.833 -4.085 0.921 1.00 96.06 221 THR A CA 1
ATOM 1854 C C . THR A 1 221 ? 1.040 -5.066 1.786 1.00 96.06 221 THR A C 1
ATOM 1856 O O . THR A 1 221 ? 0.075 -4.681 2.445 1.00 96.06 221 THR A O 1
ATOM 1859 N N . ARG A 1 222 ? 1.470 -6.334 1.848 1.00 95.94 222 ARG A N 1
ATOM 1860 C CA . ARG A 1 222 ? 0.804 -7.366 2.661 1.00 95.94 222 ARG A CA 1
ATOM 1861 C C . ARG A 1 222 ? 0.823 -7.025 4.150 1.00 95.94 222 ARG A C 1
ATOM 1863 O O . ARG A 1 222 ? -0.167 -7.253 4.838 1.00 95.94 222 ARG A O 1
ATOM 1870 N N . ALA A 1 223 ? 1.925 -6.467 4.646 1.00 95.81 223 ALA A N 1
ATOM 1871 C CA . ALA A 1 223 ? 2.037 -6.043 6.037 1.00 95.81 223 ALA A CA 1
ATOM 1872 C C . ALA A 1 223 ? 1.109 -4.861 6.363 1.00 95.81 223 ALA A C 1
ATOM 1874 O O . ALA A 1 223 ? 0.414 -4.908 7.375 1.00 95.81 223 ALA A O 1
ATOM 1875 N N . LEU A 1 224 ? 1.022 -3.856 5.483 1.00 96.62 224 LEU A N 1
ATOM 1876 C CA . LEU A 1 224 ? 0.086 -2.735 5.627 1.00 96.62 224 LEU A CA 1
ATOM 1877 C C . LEU A 1 224 ? -1.372 -3.214 5.622 1.00 96.62 224 LEU A C 1
ATOM 1879 O O . LEU A 1 224 ? -2.155 -2.797 6.475 1.00 96.62 224 LEU A O 1
ATOM 1883 N N . ILE A 1 225 ? -1.725 -4.138 4.721 1.00 97.25 225 ILE A N 1
ATOM 1884 C CA . ILE A 1 225 ? -3.054 -4.768 4.688 1.00 97.25 225 ILE A CA 1
ATOM 1885 C C . ILE A 1 225 ? -3.332 -5.526 5.991 1.00 97.25 225 ILE A C 1
ATOM 1887 O O . ILE A 1 225 ? -4.420 -5.385 6.548 1.00 97.25 225 ILE A O 1
ATOM 1891 N N . SER A 1 226 ? -2.368 -6.302 6.499 1.00 96.38 226 SER A N 1
ATOM 1892 C CA . SER A 1 226 ? -2.511 -7.038 7.765 1.00 96.38 226 SER A CA 1
ATOM 1893 C C . SER A 1 226 ? -2.772 -6.088 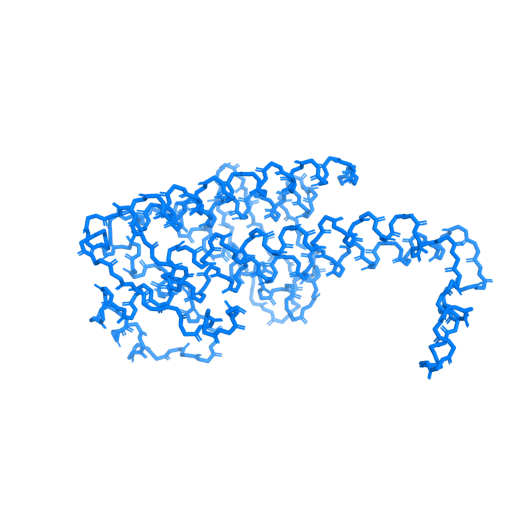8.930 1.00 96.38 226 SER A C 1
ATOM 1895 O O . SER A 1 226 ? -3.766 -6.242 9.634 1.00 96.38 226 SER A O 1
ATOM 1897 N N . ILE A 1 227 ? -1.937 -5.055 9.079 1.00 96.25 227 ILE A N 1
ATOM 1898 C CA . ILE A 1 227 ? -2.079 -4.047 10.135 1.00 96.25 227 ILE A CA 1
ATOM 1899 C C . ILE A 1 227 ? -3.446 -3.366 10.038 1.00 96.25 227 ILE A C 1
ATOM 1901 O O . ILE A 1 227 ? -4.154 -3.263 11.038 1.00 96.25 227 ILE A O 1
ATOM 1905 N N . PHE A 1 228 ? -3.851 -2.941 8.839 1.00 96.81 228 PHE A N 1
ATOM 1906 C CA . PHE A 1 228 ? -5.157 -2.319 8.641 1.00 96.81 228 PHE A CA 1
ATOM 1907 C C . PHE A 1 228 ? -6.301 -3.273 9.011 1.00 96.81 228 PHE A C 1
ATOM 1909 O O . PHE A 1 228 ? -7.225 -2.881 9.720 1.00 96.81 228 PHE A O 1
ATOM 1916 N N . THR A 1 229 ? -6.215 -4.537 8.590 1.00 97.00 229 THR A N 1
ATOM 1917 C CA . THR A 1 229 ? -7.207 -5.578 8.899 1.00 97.00 229 THR A CA 1
ATOM 1918 C C . THR A 1 229 ? -7.349 -5.792 10.404 1.00 97.00 229 THR A C 1
ATOM 1920 O O . THR A 1 229 ? -8.464 -5.901 10.911 1.00 97.00 229 THR A O 1
ATOM 1923 N N . GLU A 1 230 ? -6.241 -5.849 11.136 1.00 97.00 230 GLU A N 1
ATOM 1924 C CA . GLU A 1 230 ? -6.261 -6.001 12.592 1.00 97.00 230 GLU A CA 1
ATOM 1925 C C . GLU A 1 230 ? -6.889 -4.785 13.278 1.00 97.00 230 GLU A C 1
ATOM 1927 O O . GLU A 1 230 ? -7.731 -4.935 14.162 1.00 97.00 230 GLU A O 1
ATOM 1932 N N . VAL A 1 231 ? -6.547 -3.580 12.817 1.00 96.50 231 VAL A N 1
ATOM 1933 C CA . VAL A 1 231 ? -7.084 -2.322 13.349 1.00 96.50 231 VAL A CA 1
ATOM 1934 C C . VAL A 1 231 ? -8.599 -2.250 13.173 1.00 96.50 231 VAL A C 1
ATOM 1936 O O . VAL A 1 231 ? -9.307 -1.981 14.141 1.00 96.50 231 VAL A O 1
ATOM 1939 N N . ILE A 1 232 ? -9.126 -2.532 11.976 1.00 95.62 232 ILE A N 1
ATOM 1940 C CA . ILE A 1 232 ? -10.575 -2.435 11.718 1.00 95.62 232 ILE A CA 1
ATOM 1941 C C . ILE A 1 232 ? -11.383 -3.513 12.449 1.00 95.62 232 ILE A C 1
ATOM 1943 O O . ILE A 1 232 ? -12.563 -3.306 12.733 1.00 95.62 232 ILE A O 1
ATOM 1947 N N . ASN A 1 233 ? -10.753 -4.647 12.767 1.00 95.81 233 ASN A N 1
ATOM 1948 C CA . ASN A 1 233 ? -11.371 -5.731 13.526 1.00 95.81 233 ASN A CA 1
ATOM 1949 C C . ASN A 1 233 ? -11.252 -5.548 15.042 1.00 95.81 233 ASN A C 1
ATOM 1951 O O . ASN A 1 233 ? -11.940 -6.248 15.789 1.00 95.81 233 ASN A O 1
ATOM 1955 N N . HIS A 1 234 ? -10.426 -4.610 15.509 1.00 97.31 234 HIS A N 1
ATOM 1956 C CA . HIS A 1 234 ? -10.285 -4.332 16.929 1.00 97.31 234 HIS A CA 1
ATOM 1957 C C . HIS A 1 234 ? -11.632 -3.865 17.525 1.00 97.31 234 HIS A C 1
ATOM 1959 O O . HIS A 1 234 ? -12.290 -3.005 16.928 1.00 97.31 234 HIS A O 1
ATOM 1965 N N . PRO A 1 235 ? -12.050 -4.349 18.717 1.00 95.75 235 PRO A N 1
ATOM 1966 C CA . PRO A 1 235 ? -13.362 -4.036 19.301 1.00 95.75 235 PRO A CA 1
ATOM 1967 C C . PRO A 1 235 ? -13.686 -2.536 19.394 1.00 95.75 235 PRO A C 1
ATOM 1969 O O . PRO A 1 235 ? -14.819 -2.123 19.151 1.00 95.75 235 PRO A O 1
ATOM 1972 N N . ILE A 1 236 ? -12.675 -1.708 19.687 1.00 94.81 236 ILE A N 1
ATOM 1973 C CA . ILE A 1 236 ? -12.811 -0.241 19.762 1.00 94.81 236 ILE A CA 1
ATOM 1974 C C . ILE A 1 236 ? -13.232 0.371 18.420 1.00 94.81 236 ILE A C 1
ATOM 1976 O O . ILE A 1 236 ? -13.994 1.332 18.419 1.00 94.81 236 ILE A O 1
ATOM 1980 N N . ILE A 1 237 ? -12.758 -0.169 17.296 1.00 94.56 237 ILE A N 1
ATOM 1981 C CA . ILE A 1 237 ? -13.075 0.342 15.957 1.00 94.56 237 ILE A CA 1
ATOM 1982 C C . ILE A 1 237 ? -14.356 -0.310 15.433 1.00 94.56 237 ILE A C 1
ATOM 1984 O O . ILE A 1 237 ? -15.231 0.368 14.898 1.00 94.56 237 ILE A O 1
ATOM 1988 N N . LYS A 1 238 ? -14.515 -1.619 15.652 1.00 92.38 238 LYS A N 1
ATOM 1989 C CA . LYS A 1 238 ? -15.642 -2.411 15.144 1.00 92.38 238 LYS A CA 1
ATOM 1990 C C . LYS A 1 238 ? -17.011 -1.917 15.627 1.00 92.38 238 LYS A C 1
ATOM 1992 O O . LYS A 1 238 ? -17.985 -2.052 14.893 1.00 92.38 238 LYS A O 1
ATOM 1997 N N . LYS A 1 239 ? -17.093 -1.305 16.817 1.00 92.38 239 LYS A N 1
ATOM 1998 C CA . LYS A 1 239 ? -18.344 -0.722 17.343 1.00 92.38 239 LYS A CA 1
ATOM 1999 C C . LYS A 1 239 ? -18.894 0.442 16.503 1.00 92.38 239 LYS A C 1
ATOM 2001 O O . LYS A 1 239 ? -20.063 0.784 16.647 1.00 92.38 239 LYS A O 1
ATOM 2006 N N . TYR A 1 240 ? -18.076 1.065 15.651 1.00 91.88 240 TYR A N 1
ATOM 2007 C CA . TYR A 1 240 ? -18.515 2.152 14.779 1.00 91.88 240 TYR A CA 1
ATOM 2008 C C . TYR A 1 240 ? -19.203 1.584 13.534 1.00 91.88 240 TYR A C 1
ATOM 2010 O O . TYR A 1 240 ? -18.580 0.912 12.704 1.00 91.88 240 TYR A O 1
ATOM 2018 N N . SER A 1 241 ? -20.495 1.884 13.387 1.00 86.75 241 SER A N 1
ATOM 2019 C CA . SER A 1 241 ? -21.311 1.427 12.255 1.00 86.75 241 SER A CA 1
ATOM 2020 C C . SER A 1 241 ? -20.845 2.021 10.926 1.00 86.75 241 SER A C 1
ATOM 2022 O O . SER A 1 241 ? -20.824 1.319 9.919 1.00 86.75 241 SER A O 1
ATOM 2024 N N . PHE A 1 242 ? -20.394 3.277 10.932 1.00 91.31 242 PHE A N 1
ATOM 2025 C CA . PHE A 1 242 ? -19.934 3.988 9.745 1.00 91.31 242 PHE A CA 1
ATOM 2026 C C . PHE A 1 242 ? -18.749 4.903 10.064 1.00 91.31 242 PHE A C 1
ATOM 2028 O O . PHE A 1 242 ? -18.771 5.626 11.061 1.00 91.31 242 PHE A O 1
ATOM 2035 N N . ILE A 1 243 ? -17.728 4.873 9.206 1.00 92.12 243 ILE A N 1
ATOM 2036 C CA . ILE A 1 243 ? -16.578 5.784 9.255 1.00 92.12 243 ILE A CA 1
ATOM 2037 C C . ILE A 1 243 ? -16.456 6.423 7.877 1.00 92.12 243 ILE A C 1
ATOM 2039 O O . ILE A 1 243 ? -16.103 5.745 6.916 1.00 92.12 243 ILE A O 1
ATOM 2043 N N . GLU A 1 244 ? -16.773 7.709 7.772 1.00 89.81 244 GLU A N 1
ATOM 2044 C CA . GLU A 1 244 ? -16.912 8.365 6.476 1.00 89.81 244 GLU A CA 1
ATOM 2045 C C . GLU A 1 244 ? -15.583 8.536 5.733 1.00 89.81 244 GLU A C 1
ATOM 2047 O O . GLU A 1 244 ? -14.606 9.117 6.230 1.00 89.81 244 GLU A O 1
ATOM 2052 N N . ASP A 1 245 ? -15.592 8.100 4.478 1.00 83.38 245 ASP A N 1
ATOM 2053 C CA . ASP A 1 245 ? -14.586 8.448 3.499 1.00 83.38 245 ASP A CA 1
ATOM 2054 C C . ASP A 1 245 ? -15.077 9.528 2.519 1.00 83.38 245 ASP A C 1
ATOM 2056 O O . ASP A 1 245 ? -15.697 9.245 1.495 1.00 83.38 245 ASP A O 1
ATOM 2060 N N . ILE A 1 246 ? -14.718 10.784 2.799 1.00 73.44 246 ILE A N 1
ATOM 2061 C CA . ILE A 1 246 ? -15.006 11.934 1.921 1.00 73.44 246 ILE A CA 1
ATOM 2062 C C . ILE A 1 246 ? -14.258 11.893 0.576 1.00 73.44 246 ILE A C 1
ATOM 2064 O O . ILE A 1 246 ? -14.523 12.729 -0.275 1.00 73.44 246 ILE A O 1
ATOM 2068 N N . THR A 1 247 ? -13.309 10.968 0.360 1.00 64.94 247 THR A N 1
ATOM 2069 C CA . THR A 1 247 ? -12.713 10.765 -0.979 1.00 64.94 247 THR A CA 1
ATOM 2070 C C . THR A 1 247 ? -13.523 9.807 -1.854 1.00 64.94 247 THR A C 1
ATOM 2072 O O . THR A 1 247 ? -13.275 9.719 -3.054 1.00 64.94 247 THR A O 1
ATOM 2075 N N . ALA A 1 248 ? -14.530 9.135 -1.286 1.00 54.56 248 ALA A N 1
ATOM 2076 C CA . ALA A 1 248 ? -15.428 8.239 -2.008 1.00 54.56 248 ALA A CA 1
ATOM 2077 C C . ALA A 1 248 ? -16.722 8.922 -2.502 1.00 54.56 248 ALA A C 1
ATOM 2079 O O . ALA A 1 248 ? -17.524 8.284 -3.188 1.00 54.56 248 ALA A O 1
ATOM 2080 N N . THR A 1 249 ? -16.938 10.208 -2.200 1.00 41.84 249 THR A N 1
ATOM 2081 C CA . THR A 1 249 ? -18.054 10.998 -2.744 1.00 41.84 249 THR A CA 1
ATOM 2082 C C . THR A 1 249 ? -17.760 11.378 -4.196 1.00 41.84 249 THR A C 1
ATOM 2084 O O . THR A 1 249 ? -17.203 12.441 -4.459 1.00 41.84 249 THR A O 1
ATOM 2087 N N . GLY A 1 250 ? -18.072 10.500 -5.153 1.00 41.81 250 GLY A N 1
ATOM 2088 C CA . GLY A 1 250 ? -17.830 10.837 -6.562 1.00 41.81 250 GLY A CA 1
ATOM 2089 C C . GLY A 1 250 ? -18.020 9.759 -7.623 1.00 41.81 250 GLY A C 1
ATOM 2090 O O . GLY A 1 250 ? -17.636 10.004 -8.757 1.00 41.81 250 GLY A O 1
ATOM 2091 N N . TYR A 1 251 ? -18.592 8.598 -7.309 1.00 35.91 251 TYR A N 1
ATOM 2092 C CA . TYR A 1 251 ? -19.012 7.645 -8.341 1.00 35.91 251 TYR A CA 1
ATOM 2093 C C . TYR A 1 251 ? -20.384 7.087 -7.963 1.00 35.91 251 TYR A C 1
ATOM 2095 O O . TYR A 1 251 ? -20.476 6.124 -7.199 1.00 35.91 251 TYR A O 1
ATOM 2103 N N . ILE A 1 252 ? -21.419 7.791 -8.435 1.00 35.19 252 ILE A N 1
ATOM 2104 C CA . ILE A 1 252 ? -22.762 7.250 -8.684 1.00 35.19 252 ILE A CA 1
ATOM 2105 C C . ILE A 1 252 ? -22.709 6.599 -10.063 1.00 35.19 252 ILE A C 1
ATOM 2107 O O . ILE A 1 252 ? -22.132 7.247 -10.967 1.00 35.19 252 ILE A O 1
#

Radius of gyration: 20.32 Å; chains: 1; bounding box: 48×33×58 Å

pLDDT: mean 82.91, std 13.75, range [35.19, 97.69]